Protein AF-A0A3Q0KVG4-F1 (afdb_monomer_lite)

Secondary structure (DSSP, 8-state):
-HHHHHHHHHHHTTHHHHHTT--TTHHHHHHHHHHHHHHHHHHHHHHHH-GGGHHHHHHHHHHHTT-TTTTHHHHHHHHT--HHHHHHHHHHHHHHHHHHHHHHTTS-HHHHHHHHHHHHHHHHHHHHHS-SSHHHHHHHHHHHHHHHHHHHHHHH-HHHHHHHHHHHHHHHHHHHHHHHH--STHHHH--

Radius of gyration: 16.37 Å; chains: 1; bounding box: 37×43×42 Å

pLDDT: mean 85.3, std 10.7, range [46.22, 95.12]

Structure (mmCIF, N/CA/C/O backbone):
data_AF-A0A3Q0KVG4-F1
#
_entry.id   AF-A0A3Q0KVG4-F1
#
loop_
_atom_site.group_PDB
_atom_site.id
_atom_site.type_symbol
_atom_site.label_atom_id
_atom_site.label_alt_id
_atom_site.label_comp_id
_atom_site.label_asym_id
_atom_site.label_entity_id
_atom_site.label_seq_id
_atom_site.pdbx_PDB_ins_code
_atom_site.Cartn_x
_atom_site.Cartn_y
_atom_site.Cartn_z
_atom_site.occupancy
_atom_site.B_iso_or_equiv
_atom_site.auth_seq_id
_atom_site.auth_comp_id
_atom_site.auth_asym_id
_atom_site.auth_atom_id
_atom_site.pdbx_PDB_model_num
ATOM 1 N N . MET A 1 1 ? -16.169 -16.794 2.624 1.00 80.44 1 MET A N 1
ATOM 2 C CA . MET A 1 1 ? -15.468 -17.305 1.421 1.00 80.44 1 MET A CA 1
ATOM 3 C C . MET A 1 1 ? -15.388 -16.293 0.289 1.00 80.44 1 MET A C 1
ATOM 5 O O . MET A 1 1 ? -14.275 -15.928 -0.053 1.00 80.44 1 MET A O 1
ATOM 9 N N . MET A 1 2 ? -16.507 -15.782 -0.248 1.00 83.19 2 MET A N 1
ATOM 10 C CA . MET A 1 2 ? -16.475 -14.808 -1.362 1.00 83.19 2 MET A CA 1
ATOM 11 C C . MET A 1 2 ? -15.580 -13.593 -1.076 1.00 83.19 2 MET A C 1
ATOM 13 O O . MET A 1 2 ? -14.774 -13.214 -1.912 1.00 83.19 2 MET A O 1
ATOM 17 N N . PHE A 1 3 ? -15.658 -13.050 0.142 1.00 81.25 3 PHE A N 1
ATOM 18 C CA . PHE A 1 3 ? -14.785 -11.974 0.619 1.00 81.25 3 PHE A CA 1
ATOM 19 C C . PHE A 1 3 ? -13.281 -12.267 0.428 1.00 81.25 3 PHE A C 1
ATOM 21 O O . PHE A 1 3 ? -12.570 -11.463 -0.167 1.00 81.25 3 PHE A O 1
ATOM 28 N N . TRP A 1 4 ? -12.806 -13.436 0.874 1.00 84.19 4 TRP A N 1
ATOM 29 C CA . TRP A 1 4 ? -11.403 -13.834 0.718 1.00 84.19 4 TRP A CA 1
ATOM 30 C C . TRP A 1 4 ? -11.016 -13.969 -0.762 1.00 84.19 4 TRP A C 1
ATOM 32 O O . TRP A 1 4 ? -9.934 -13.551 -1.158 1.00 84.19 4 TRP A O 1
ATOM 42 N N . LEU A 1 5 ? -11.926 -14.475 -1.600 1.00 86.62 5 LEU A N 1
ATOM 43 C CA . LEU A 1 5 ? -11.693 -14.602 -3.038 1.00 86.62 5 LEU A CA 1
ATOM 44 C C . LEU A 1 5 ? -11.534 -13.229 -3.713 1.00 86.62 5 LEU A C 1
ATOM 46 O O . LEU A 1 5 ? -10.612 -13.052 -4.505 1.00 86.62 5 LEU A O 1
ATOM 50 N N . PHE A 1 6 ? -12.360 -12.234 -3.364 1.00 85.69 6 PHE A N 1
ATOM 51 C CA . PHE A 1 6 ? -12.170 -10.850 -3.829 1.00 85.69 6 PHE A CA 1
ATOM 52 C C . PHE A 1 6 ? -10.820 -10.283 -3.388 1.00 85.69 6 PHE A C 1
ATOM 54 O O . PHE A 1 6 ? -10.126 -9.637 -4.175 1.00 85.69 6 PHE A O 1
ATOM 61 N N . PHE A 1 7 ? -10.438 -10.563 -2.143 1.00 85.06 7 PHE A N 1
ATOM 62 C CA . PHE A 1 7 ? -9.166 -10.137 -1.577 1.00 85.06 7 PHE A CA 1
ATOM 63 C C . PHE A 1 7 ? -7.968 -10.718 -2.337 1.00 85.06 7 PHE A C 1
ATOM 65 O O . PHE A 1 7 ? -6.953 -10.040 -2.526 1.00 85.06 7 PHE A O 1
ATOM 72 N N . GLU A 1 8 ? -8.082 -11.965 -2.791 1.00 88.88 8 GLU A N 1
ATOM 73 C CA . GLU A 1 8 ? -7.024 -12.653 -3.524 1.00 88.88 8 GLU A CA 1
ATOM 74 C C . GLU A 1 8 ? -6.960 -12.243 -4.993 1.00 88.88 8 GLU A C 1
ATOM 76 O O . GLU A 1 8 ? -5.879 -11.924 -5.492 1.00 88.88 8 GLU A O 1
ATOM 81 N N . LEU A 1 9 ? -8.105 -12.139 -5.670 1.00 90.31 9 LEU A N 1
ATOM 82 C CA . LEU A 1 9 ? -8.167 -11.640 -7.046 1.00 90.31 9 LEU A CA 1
ATOM 83 C C . LEU A 1 9 ? -7.634 -10.210 -7.158 1.00 90.31 9 LEU A C 1
ATOM 85 O O . LEU A 1 9 ? -6.907 -9.901 -8.102 1.00 90.31 9 LEU A O 1
ATOM 89 N N . GLY A 1 10 ? -7.940 -9.356 -6.177 1.00 87.94 10 GLY A N 1
ATOM 90 C CA . GLY A 1 10 ? -7.422 -7.993 -6.119 1.00 87.94 10 GLY A CA 1
ATOM 91 C C . GLY A 1 10 ? -5.894 -7.952 -6.111 1.00 87.94 10 GLY A C 1
ATOM 92 O O . GLY A 1 10 ? -5.302 -7.214 -6.894 1.00 87.94 10 GLY A O 1
ATOM 93 N N . SER A 1 11 ? -5.237 -8.795 -5.310 1.00 89.94 11 SER A N 1
ATOM 94 C CA . SER A 1 11 ? -3.773 -8.900 -5.335 1.00 89.94 11 SER A CA 1
ATOM 95 C C . SER A 1 11 ? -3.237 -9.554 -6.609 1.00 89.94 11 SER A C 1
ATOM 97 O O . SER A 1 11 ? -2.328 -9.026 -7.239 1.00 89.94 11 SER A O 1
ATOM 99 N N . LEU A 1 12 ? -3.814 -10.670 -7.054 1.00 91.88 12 LEU A N 1
ATOM 100 C CA . LEU A 1 12 ? -3.319 -11.379 -8.239 1.00 91.88 12 LEU A CA 1
ATOM 101 C C . LEU A 1 12 ? -3.418 -10.525 -9.513 1.00 91.88 12 LEU A C 1
ATOM 103 O O . LEU A 1 12 ? -2.583 -10.662 -10.407 1.00 91.88 12 LEU A O 1
ATOM 107 N N . SER A 1 13 ? -4.372 -9.590 -9.569 1.00 90.69 13 SER A N 1
ATOM 108 C CA . SER A 1 13 ? -4.522 -8.636 -10.674 1.00 90.69 13 SER A CA 1
ATOM 109 C C . SER A 1 13 ? -3.298 -7.741 -10.908 1.00 90.69 13 SER A C 1
ATOM 111 O O . SER A 1 13 ? -3.146 -7.201 -12.003 1.00 90.69 13 SER A O 1
A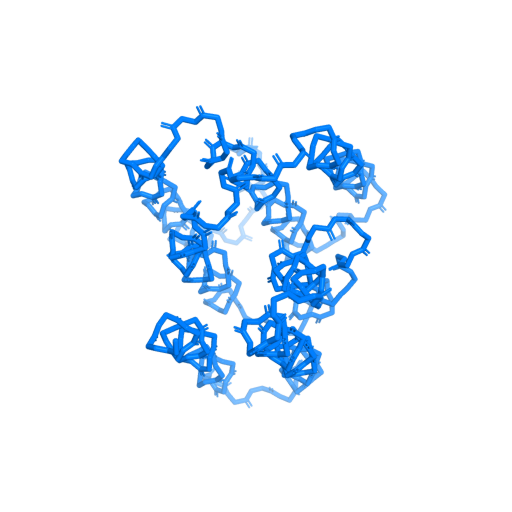TOM 113 N N . LEU A 1 14 ? -2.399 -7.607 -9.925 1.00 90.12 14 LEU A N 1
ATOM 114 C CA . LEU A 1 14 ? -1.189 -6.793 -10.055 1.00 90.12 14 LEU A CA 1
ATOM 115 C C . LEU A 1 14 ? -0.028 -7.533 -10.714 1.00 90.12 14 LEU A C 1
ATOM 117 O O . LEU A 1 14 ? 0.874 -6.880 -11.235 1.00 90.12 14 LEU A O 1
ATOM 121 N N . ILE A 1 15 ? -0.038 -8.868 -10.734 1.00 90.69 15 ILE A N 1
ATOM 122 C CA . ILE A 1 15 ? 1.048 -9.678 -11.311 1.00 90.69 15 ILE A CA 1
ATOM 123 C C . ILE A 1 15 ? 1.308 -9.304 -12.785 1.00 90.69 15 ILE A C 1
ATOM 125 O O . ILE A 1 15 ? 2.466 -9.044 -13.129 1.00 90.69 15 ILE A O 1
ATOM 129 N N . PRO A 1 16 ? 0.288 -9.170 -13.661 1.00 89.19 16 PRO A N 1
ATOM 130 C CA . PRO A 1 16 ? 0.501 -8.717 -15.037 1.00 89.19 16 PRO A CA 1
ATOM 131 C C . PRO A 1 16 ? 1.125 -7.317 -15.141 1.00 89.19 16 PRO A C 1
ATOM 133 O O . PRO A 1 16 ? 1.875 -7.052 -16.080 1.00 89.19 16 PRO A O 1
ATOM 136 N N . CYS A 1 17 ? 0.873 -6.421 -14.176 1.00 87.50 17 CYS A N 1
ATOM 137 C CA . CYS A 1 17 ? 1.442 -5.070 -14.184 1.00 87.50 17 CYS A CA 1
ATOM 138 C C . CYS A 1 17 ? 2.969 -5.081 -14.047 1.00 87.50 17 CYS A C 1
ATOM 140 O O . CYS A 1 17 ? 3.632 -4.217 -14.618 1.00 87.50 17 CYS A O 1
ATOM 142 N N . PHE A 1 18 ? 3.540 -6.056 -13.335 1.00 86.56 18 PHE A N 1
ATOM 143 C CA . PHE A 1 18 ? 4.994 -6.228 -13.269 1.00 86.56 18 PHE A CA 1
ATOM 144 C C . PHE A 1 18 ? 5.564 -6.624 -14.640 1.00 86.56 18 PHE A C 1
ATOM 146 O O . PHE A 1 18 ? 6.571 -6.075 -15.083 1.00 86.56 18 PHE A O 1
ATOM 153 N N . MET A 1 19 ? 4.894 -7.517 -15.368 1.00 84.81 19 MET A N 1
ATOM 154 C CA . MET A 1 19 ? 5.374 -8.001 -16.670 1.00 84.81 19 MET A CA 1
ATOM 155 C C . MET A 1 19 ? 5.309 -6.940 -17.782 1.00 84.81 19 MET A C 1
ATOM 157 O O . MET A 1 19 ? 5.970 -7.077 -18.815 1.00 84.81 19 MET A O 1
ATOM 161 N N . TYR A 1 20 ? 4.566 -5.850 -17.572 1.00 80.56 20 TYR A N 1
ATOM 162 C CA . TYR A 1 20 ? 4.439 -4.763 -18.538 1.00 80.56 20 TYR A CA 1
ATOM 163 C C . TYR A 1 20 ? 5.797 -4.100 -18.839 1.00 80.56 20 TYR A C 1
ATOM 165 O O . TYR A 1 20 ? 6.393 -3.429 -17.995 1.00 80.56 20 TYR A O 1
ATOM 173 N N . GLY A 1 21 ? 6.308 -4.275 -20.063 1.00 68.38 21 GLY A N 1
ATOM 174 C CA . GLY A 1 21 ? 7.549 -3.657 -20.554 1.00 68.38 21 GLY A CA 1
ATOM 175 C C . GLY A 1 21 ? 8.855 -4.411 -20.244 1.00 68.38 21 GLY A C 1
ATOM 176 O O . GLY A 1 21 ? 9.899 -3.770 -20.172 1.00 68.38 21 GLY A O 1
ATOM 177 N N . GLY A 1 22 ? 8.813 -5.722 -19.973 1.00 62.72 22 GLY A N 1
ATOM 178 C CA . GLY A 1 22 ? 9.890 -6.676 -20.314 1.00 62.72 22 GLY A CA 1
ATOM 179 C C . GLY A 1 22 ? 11.307 -6.520 -19.725 1.00 62.72 22 GLY A C 1
ATOM 180 O O . GLY A 1 22 ? 12.255 -6.977 -20.354 1.00 62.72 22 GLY A O 1
ATOM 181 N N . SER A 1 23 ? 11.505 -5.904 -18.556 1.00 66.19 23 SER A N 1
ATOM 182 C CA . SER A 1 23 ? 12.848 -5.716 -17.966 1.00 66.19 23 SER A CA 1
ATOM 183 C C . SER A 1 23 ? 13.204 -6.787 -16.922 1.00 66.19 23 SER A C 1
ATOM 185 O O . SER A 1 23 ? 12.413 -7.042 -16.019 1.00 66.19 23 SER A O 1
ATOM 187 N N . VAL A 1 24 ? 14.420 -7.352 -16.992 1.00 62.06 24 VAL A N 1
ATOM 188 C CA . VAL A 1 24 ? 14.923 -8.432 -16.104 1.00 62.06 24 VAL A CA 1
ATOM 189 C C . VAL A 1 24 ? 14.940 -8.041 -14.619 1.00 62.06 24 VAL A C 1
ATOM 191 O O . VAL A 1 24 ? 14.654 -8.870 -13.763 1.00 62.06 24 VAL A O 1
ATOM 194 N N . SER A 1 25 ? 15.181 -6.767 -14.291 1.00 64.75 25 SER A N 1
ATOM 195 C CA . SER A 1 25 ? 15.196 -6.270 -12.901 1.00 64.75 25 SER A CA 1
ATOM 196 C C . SER A 1 25 ? 13.848 -6.374 -12.172 1.00 64.75 25 SER A C 1
ATOM 198 O O . SER A 1 25 ? 13.763 -6.074 -10.986 1.00 64.75 25 SER A O 1
ATOM 200 N N . VAL A 1 26 ? 12.787 -6.770 -12.878 1.00 74.88 26 VAL A N 1
ATOM 201 C CA . VAL A 1 26 ? 11.439 -6.897 -12.322 1.00 74.88 26 VAL A CA 1
ATOM 202 C C . VAL A 1 26 ? 11.228 -8.238 -11.617 1.00 74.88 26 VAL A C 1
ATOM 204 O O . VAL A 1 26 ? 10.343 -8.340 -10.769 1.00 74.88 26 VAL A O 1
ATOM 207 N N . PHE A 1 27 ? 12.050 -9.253 -11.906 1.00 85.12 27 PHE A N 1
ATOM 208 C CA . PHE A 1 27 ? 11.870 -10.591 -11.337 1.00 85.12 27 PHE A CA 1
ATOM 209 C C . PHE A 1 27 ? 12.029 -10.624 -9.813 1.00 85.12 27 PHE A C 1
ATOM 211 O O . PHE A 1 27 ? 11.192 -11.229 -9.151 1.00 85.12 27 PHE A O 1
ATOM 218 N N . ASP A 1 28 ? 13.015 -9.926 -9.242 1.00 87.69 28 ASP A N 1
ATOM 219 C CA . ASP A 1 28 ? 13.225 -9.910 -7.784 1.00 87.69 28 ASP A CA 1
ATOM 220 C C . ASP A 1 28 ? 12.053 -9.241 -7.044 1.00 87.69 28 ASP A C 1
ATOM 222 O O . ASP A 1 28 ? 11.552 -9.739 -6.027 1.00 87.69 28 ASP A O 1
ATOM 226 N N . GLY A 1 29 ? 11.560 -8.125 -7.592 1.00 90.31 29 GLY A N 1
ATOM 227 C CA . GLY A 1 29 ? 10.393 -7.421 -7.063 1.00 90.31 29 GLY A CA 1
ATOM 228 C C . GLY A 1 29 ? 9.121 -8.267 -7.165 1.00 90.31 29 GLY A C 1
ATOM 229 O O . GLY A 1 29 ? 8.386 -8.396 -6.190 1.00 90.31 29 GLY A O 1
ATOM 230 N N . LEU A 1 30 ? 8.898 -8.910 -8.314 1.00 91.88 30 LEU A N 1
ATOM 231 C CA . LEU A 1 30 ? 7.778 -9.827 -8.542 1.00 91.88 30 LEU A CA 1
ATOM 232 C C . LEU A 1 30 ? 7.824 -11.035 -7.595 1.00 91.88 30 LEU A C 1
ATOM 234 O O . LEU A 1 30 ? 6.802 -11.428 -7.040 1.00 91.88 30 LEU A O 1
ATOM 238 N N . LEU A 1 31 ? 8.996 -11.633 -7.399 1.00 93.00 31 LEU A N 1
ATOM 239 C CA . LEU A 1 31 ? 9.164 -12.815 -6.560 1.00 93.00 31 LEU A CA 1
ATOM 240 C C . LEU A 1 31 ? 8.897 -12.487 -5.087 1.00 93.00 31 LEU A C 1
ATOM 242 O O . LEU A 1 31 ? 8.150 -13.210 -4.427 1.00 93.00 31 LEU A O 1
ATOM 246 N N . SER A 1 32 ? 9.414 -11.358 -4.588 1.00 93.06 32 SER A N 1
ATOM 247 C CA . SER A 1 32 ? 9.090 -10.899 -3.230 1.00 93.06 32 SER A CA 1
ATOM 248 C C . SER A 1 32 ? 7.603 -10.571 -3.049 1.00 93.06 32 SER A C 1
ATOM 250 O O . SER A 1 32 ? 7.022 -10.924 -2.021 1.00 93.06 32 SER A O 1
ATOM 252 N N . TYR A 1 33 ? 6.960 -9.999 -4.071 1.00 93.94 33 TYR A N 1
ATOM 253 C CA . TYR A 1 33 ? 5.517 -9.762 -4.103 1.00 93.94 33 TYR A CA 1
ATOM 254 C C . TYR A 1 33 ? 4.699 -11.063 -4.020 1.00 93.94 33 TYR A C 1
ATOM 256 O O . TYR A 1 33 ? 3.816 -11.194 -3.169 1.00 93.94 33 TYR A O 1
ATOM 264 N N . ILE A 1 34 ? 5.017 -12.055 -4.860 1.00 94.50 34 ILE A N 1
ATOM 265 C CA . ILE A 1 34 ? 4.327 -13.356 -4.897 1.00 94.50 34 ILE A CA 1
ATOM 266 C C . ILE A 1 34 ? 4.472 -14.091 -3.559 1.00 94.50 34 ILE A C 1
ATOM 268 O O . ILE A 1 34 ? 3.492 -14.641 -3.050 1.00 94.50 34 ILE A O 1
ATOM 272 N N . TYR A 1 35 ? 5.660 -14.079 -2.951 1.00 95.12 35 TYR A N 1
ATOM 273 C CA . TYR A 1 35 ? 5.872 -14.698 -1.639 1.00 95.12 35 TYR A CA 1
ATOM 274 C C . TYR A 1 35 ? 5.072 -14.017 -0.530 1.00 95.12 35 TYR A C 1
ATOM 276 O O . TYR A 1 35 ? 4.427 -14.700 0.262 1.00 95.12 35 TYR A O 1
ATOM 284 N N . ALA A 1 36 ? 5.039 -12.685 -0.485 1.00 95.12 36 ALA A N 1
ATOM 285 C CA . ALA A 1 36 ? 4.254 -11.978 0.523 1.00 95.12 36 ALA A CA 1
ATOM 286 C C . ALA A 1 36 ? 2.744 -12.238 0.377 1.00 95.12 36 ALA A C 1
ATOM 288 O O . ALA A 1 36 ? 2.036 -12.425 1.373 1.00 95.12 36 ALA A O 1
ATOM 289 N N . ILE A 1 37 ? 2.235 -12.297 -0.856 1.00 93.88 37 ILE A N 1
ATOM 290 C CA . ILE A 1 37 ? 0.810 -12.551 -1.099 1.00 93.88 37 ILE A CA 1
ATOM 291 C C . ILE A 1 37 ? 0.424 -13.983 -0.804 1.00 93.88 37 ILE A C 1
ATOM 293 O O . ILE A 1 37 ? -0.553 -14.181 -0.098 1.00 93.88 37 ILE A O 1
ATOM 297 N N . SER A 1 38 ? 1.195 -14.966 -1.260 1.00 94.69 38 SER A N 1
ATOM 298 C CA . SER A 1 38 ? 0.919 -16.377 -0.957 1.00 94.69 38 SER A CA 1
ATOM 299 C C . SER A 1 38 ? 0.958 -16.671 0.549 1.00 94.69 38 SER A C 1
ATOM 301 O O . SER A 1 38 ? 0.101 -17.387 1.077 1.00 94.69 38 SER A O 1
ATOM 303 N N . MET A 1 39 ? 1.902 -16.068 1.277 1.00 95.12 39 MET A N 1
ATOM 304 C CA . MET A 1 39 ? 1.967 -16.185 2.736 1.00 95.12 39 MET A CA 1
ATOM 305 C C . MET A 1 39 ? 0.781 -15.494 3.410 1.00 95.12 39 MET A C 1
ATOM 307 O O . MET A 1 39 ? 0.129 -16.083 4.266 1.00 95.12 39 MET A O 1
ATOM 311 N N . SER A 1 40 ? 0.444 -14.263 3.020 1.00 94.81 40 SER A N 1
ATOM 312 C CA . SER A 1 40 ? -0.716 -13.586 3.612 1.00 94.81 40 SER A CA 1
ATOM 313 C C . SER A 1 40 ? -2.033 -14.295 3.289 1.00 94.81 40 SER A C 1
ATOM 315 O O . SER A 1 40 ? -2.858 -14.464 4.187 1.00 94.81 40 SER A O 1
ATOM 317 N N . SER A 1 41 ? -2.234 -14.746 2.048 1.00 93.31 41 SER A N 1
ATOM 318 C CA . SER A 1 41 ? -3.468 -15.385 1.575 1.00 93.31 41 SER A CA 1
ATOM 319 C C . SER A 1 41 ? -3.762 -16.697 2.281 1.00 93.31 41 SER A C 1
ATOM 321 O O . SER A 1 41 ? -4.896 -16.893 2.728 1.00 93.31 41 SER A O 1
ATOM 323 N N . SER A 1 42 ? -2.745 -17.538 2.467 1.00 94.62 42 SER A N 1
ATOM 324 C CA . SER A 1 42 ? -2.851 -18.777 3.242 1.00 94.62 42 SER A CA 1
ATOM 325 C C . SER A 1 42 ? -3.183 -18.513 4.714 1.00 94.62 42 SER A C 1
ATOM 327 O O . SER A 1 42 ? -4.111 -19.126 5.243 1.00 94.62 42 SER A O 1
ATOM 329 N N . LEU A 1 43 ? -2.517 -17.549 5.359 1.00 93.88 43 LEU A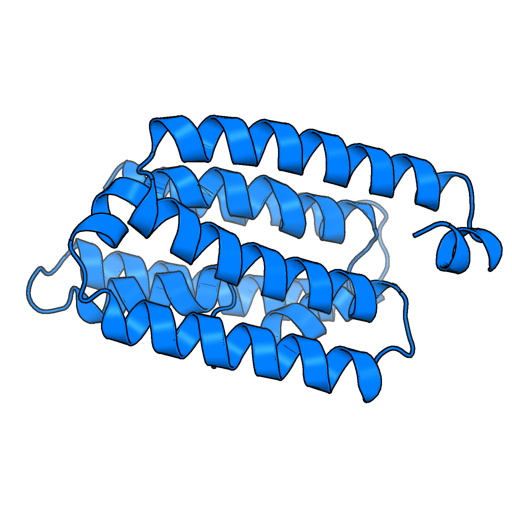 N 1
ATOM 330 C CA . LEU A 1 43 ? -2.802 -17.168 6.749 1.00 93.88 43 LEU A CA 1
ATOM 331 C C . LEU A 1 43 ? -4.233 -16.645 6.932 1.00 93.88 43 LEU A C 1
ATOM 333 O O . LEU A 1 43 ? -4.935 -17.049 7.862 1.00 93.88 43 LEU A O 1
ATOM 337 N N . MET A 1 44 ? -4.702 -15.793 6.018 1.00 91.50 44 MET A N 1
ATOM 338 C CA . MET A 1 44 ? -6.083 -15.307 6.050 1.00 91.50 44 MET A CA 1
ATOM 339 C C . MET A 1 44 ? -7.098 -16.413 5.796 1.00 91.50 44 MET A C 1
ATOM 341 O O . MET A 1 44 ? -8.138 -16.424 6.448 1.00 91.50 44 MET A O 1
ATOM 345 N N . LEU A 1 45 ? -6.818 -17.340 4.875 1.00 92.31 45 LEU A N 1
ATOM 346 C CA . LEU A 1 45 ? -7.709 -18.465 4.597 1.00 92.31 45 LEU A CA 1
ATOM 347 C C . LEU A 1 45 ? -7.902 -19.316 5.859 1.00 92.31 45 LEU A C 1
ATOM 349 O O . LEU A 1 45 ? -9.038 -19.605 6.230 1.00 92.31 45 LEU A O 1
ATOM 353 N N . VAL A 1 46 ? -6.808 -19.669 6.542 1.00 93.50 46 VAL A N 1
ATOM 354 C CA . VAL A 1 46 ? -6.848 -20.454 7.787 1.00 93.50 46 VAL A CA 1
ATOM 355 C C . VAL A 1 46 ? -7.655 -19.726 8.861 1.00 93.50 46 VAL A C 1
ATOM 357 O O . VAL A 1 46 ? -8.540 -20.331 9.464 1.00 93.50 46 VAL A O 1
ATOM 360 N N . GLY A 1 47 ? -7.416 -18.427 9.057 1.00 90.94 47 GLY A N 1
ATOM 361 C CA . GLY A 1 47 ? -8.134 -17.650 10.070 1.00 90.94 47 GLY A CA 1
ATOM 362 C C . GLY A 1 47 ? -9.615 -17.399 9.760 1.00 90.94 47 GLY A C 1
ATOM 363 O O . GLY A 1 47 ? -10.380 -17.120 10.677 1.00 90.94 47 GLY A O 1
ATOM 364 N N . VAL A 1 48 ? -10.039 -17.512 8.496 1.00 87.94 48 VAL A N 1
ATOM 365 C CA . VAL A 1 48 ? -11.459 -17.435 8.099 1.00 87.94 48 VAL A CA 1
ATOM 366 C C . VAL A 1 48 ? -12.149 -18.800 8.181 1.00 87.94 48 VAL A C 1
ATOM 368 O O . VAL A 1 48 ? -13.342 -18.857 8.471 1.00 87.94 48 VAL A O 1
ATOM 371 N N . LEU A 1 49 ? -11.433 -19.895 7.906 1.00 90.81 49 LEU A N 1
ATOM 372 C CA . LEU A 1 49 ? -11.979 -21.257 7.959 1.00 90.81 49 LEU A CA 1
ATOM 373 C C . LEU A 1 49 ? -12.218 -21.743 9.390 1.00 90.81 49 LEU A C 1
ATOM 375 O O . LEU A 1 49 ? -13.189 -22.456 9.632 1.00 90.81 49 LEU A O 1
ATOM 379 N N . TYR A 1 50 ? -11.348 -21.360 10.322 1.00 91.06 50 TYR A N 1
ATOM 380 C CA . TYR A 1 50 ? -11.387 -21.829 11.701 1.00 91.06 50 TYR A CA 1
ATOM 381 C C . TYR A 1 50 ? -11.463 -20.642 12.666 1.00 91.06 50 TYR A C 1
ATOM 383 O O . TYR A 1 50 ? -10.504 -19.881 12.799 1.00 91.06 50 TYR A O 1
ATOM 391 N N . SER A 1 51 ? -12.591 -20.498 13.368 1.00 83.88 51 SER A N 1
ATOM 392 C CA . SER A 1 51 ? -12.849 -19.380 14.293 1.00 83.88 51 SER A CA 1
ATOM 393 C C . SER A 1 51 ? -11.804 -19.255 15.400 1.00 83.88 51 SER A C 1
ATOM 395 O O . SER A 1 51 ? -11.400 -18.146 15.743 1.00 83.88 51 SER A O 1
ATOM 397 N N . ASP A 1 52 ? -11.311 -20.385 15.909 1.00 89.44 52 ASP A N 1
ATOM 398 C CA . ASP A 1 52 ? -10.306 -20.428 16.981 1.00 89.44 52 ASP A CA 1
ATOM 399 C C . ASP A 1 52 ? -8.945 -19.874 16.527 1.00 89.44 52 ASP A C 1
ATOM 401 O O . ASP A 1 52 ? -8.104 -19.479 17.333 1.00 89.44 52 ASP A O 1
ATOM 405 N N . PHE A 1 53 ? -8.741 -19.795 15.211 1.00 89.50 53 PHE A N 1
ATOM 406 C CA . PHE A 1 53 ? -7.513 -19.372 14.554 1.00 89.50 53 PHE A CA 1
ATOM 407 C C . PHE A 1 53 ? -7.637 -17.989 13.903 1.00 89.50 53 PHE A C 1
ATOM 409 O O . PHE A 1 53 ? -6.796 -17.611 13.085 1.00 89.50 53 PHE A O 1
ATOM 416 N N . PHE A 1 54 ? -8.623 -17.182 14.307 1.00 87.19 54 PHE A N 1
ATOM 417 C CA . PHE A 1 54 ? -8.833 -15.826 13.787 1.00 87.19 54 PHE A CA 1
ATOM 418 C C . PHE A 1 54 ? -7.609 -14.904 13.946 1.00 87.19 54 PHE A C 1
ATOM 420 O O . PHE A 1 54 ? -7.410 -13.978 13.163 1.00 87.19 54 PHE A O 1
ATOM 427 N N . PHE A 1 55 ? -6.711 -15.193 14.893 1.00 88.50 55 PHE A N 1
ATOM 428 C CA . PHE A 1 55 ? -5.418 -14.509 14.992 1.00 88.50 55 PHE A CA 1
ATOM 429 C C . PHE A 1 55 ? -4.581 -14.613 13.703 1.00 88.50 55 PHE A C 1
ATOM 431 O O . PHE A 1 55 ? -3.954 -13.638 13.295 1.00 88.50 55 PHE A O 1
ATOM 438 N N . PHE A 1 56 ? -4.604 -15.749 13.000 1.00 92.38 56 PHE A N 1
ATOM 439 C CA . PHE A 1 56 ? -3.888 -15.889 11.728 1.00 92.38 56 PHE A CA 1
ATOM 440 C C . PHE A 1 56 ? -4.462 -14.992 10.632 1.00 92.38 56 PHE A C 1
ATOM 442 O O . PHE A 1 56 ? -3.706 -14.504 9.791 1.00 92.38 56 PHE A O 1
ATOM 449 N N . PHE A 1 57 ? -5.764 -14.691 10.683 1.00 89.69 57 PHE A N 1
ATOM 450 C CA . PHE A 1 57 ? -6.359 -13.708 9.785 1.00 89.69 57 PHE A CA 1
ATOM 451 C C . PHE A 1 57 ? -5.733 -12.327 9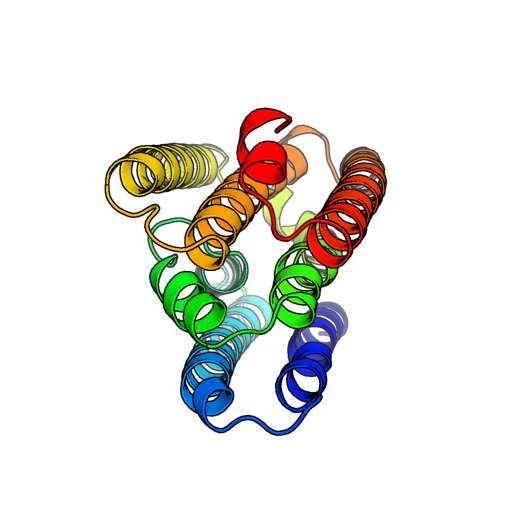.985 1.00 89.69 57 PHE A C 1
ATOM 453 O O . PHE A 1 57 ? -5.323 -11.703 9.007 1.00 89.69 57 PHE A O 1
ATOM 460 N N . LEU A 1 58 ? -5.555 -11.888 11.235 1.00 86.62 58 LEU A N 1
ATOM 461 C CA . LEU A 1 58 ? -4.860 -10.632 11.532 1.00 86.62 58 LEU A CA 1
ATOM 462 C C . LEU A 1 58 ? -3.425 -10.614 11.032 1.00 86.62 58 LEU A C 1
ATOM 464 O O . LEU A 1 58 ? -2.999 -9.620 10.450 1.00 86.62 58 LEU A O 1
ATOM 468 N N . VAL A 1 59 ? -2.672 -11.688 11.272 1.00 91.44 59 VAL A N 1
ATOM 469 C CA . VAL A 1 59 ? -1.281 -11.768 10.815 1.00 91.44 59 VAL A CA 1
ATOM 470 C C . VAL A 1 59 ? -1.235 -11.685 9.290 1.00 91.44 59 VAL A C 1
ATOM 472 O O . VAL A 1 59 ? -0.437 -10.927 8.746 1.00 91.44 59 VAL A O 1
ATOM 475 N N . GLY A 1 60 ? -2.135 -12.381 8.593 1.00 92.75 60 GLY A N 1
ATOM 476 C CA . GLY A 1 60 ? -2.248 -12.308 7.139 1.00 92.75 60 GLY A CA 1
ATOM 477 C C . GLY A 1 60 ? -2.591 -10.903 6.631 1.00 92.75 60 GLY A C 1
ATOM 478 O O . GLY A 1 60 ? -1.929 -10.408 5.718 1.00 92.75 60 GLY A O 1
ATOM 479 N N . VAL A 1 61 ? -3.548 -10.214 7.262 1.00 90.00 61 VAL A N 1
ATOM 480 C CA . VAL A 1 61 ? -3.871 -8.800 6.979 1.00 90.00 61 VAL A CA 1
ATOM 481 C C . VAL A 1 61 ? -2.654 -7.904 7.234 1.00 90.00 61 VAL A C 1
ATOM 483 O O . VAL A 1 61 ? -2.322 -7.065 6.397 1.00 90.00 61 VAL A O 1
ATOM 486 N N . GLY A 1 62 ? -1.942 -8.112 8.342 1.00 91.19 62 GLY A N 1
ATOM 487 C CA . GLY A 1 62 ? -0.738 -7.365 8.702 1.00 91.19 62 GLY A CA 1
ATOM 488 C C . GLY A 1 62 ? 0.391 -7.531 7.686 1.00 91.19 62 GLY A C 1
ATOM 489 O O . GLY A 1 62 ? 1.003 -6.539 7.295 1.00 91.19 62 GLY A O 1
ATOM 490 N N . VAL A 1 63 ? 0.624 -8.752 7.196 1.00 93.31 63 VAL A N 1
ATOM 491 C CA . VAL A 1 63 ? 1.579 -9.022 6.109 1.00 93.31 63 VAL A CA 1
ATOM 492 C C . VAL A 1 63 ? 1.133 -8.331 4.821 1.00 93.31 63 VAL A C 1
ATOM 494 O O . VAL A 1 63 ? 1.927 -7.608 4.224 1.00 93.31 63 VAL A O 1
ATOM 497 N N . LYS A 1 64 ? -0.134 -8.485 4.410 1.00 92.12 64 LYS A N 1
ATOM 498 C CA . LYS A 1 64 ? -0.650 -7.956 3.132 1.00 92.12 64 LYS A CA 1
ATOM 499 C C . LYS A 1 64 ? -0.660 -6.423 3.074 1.00 92.12 64 LYS A C 1
ATOM 501 O O . LYS A 1 64 ? -0.362 -5.858 2.026 1.00 92.12 64 LYS A O 1
ATOM 506 N N . PHE A 1 65 ? -0.972 -5.748 4.182 1.00 90.31 65 PHE A N 1
ATOM 507 C CA . PHE A 1 65 ? -0.988 -4.278 4.280 1.00 90.31 65 PHE A CA 1
ATOM 508 C C . PHE A 1 65 ? 0.268 -3.671 4.893 1.00 90.31 65 PHE A C 1
ATOM 510 O O . PHE A 1 65 ? 0.316 -2.461 5.114 1.00 90.31 65 PHE A O 1
ATOM 517 N N . CYS A 1 66 ? 1.307 -4.483 5.094 1.00 92.00 66 CYS A N 1
ATOM 518 C CA . CYS A 1 66 ? 2.641 -4.010 5.460 1.00 92.00 66 CYS A CA 1
ATOM 519 C C . CYS A 1 66 ? 2.651 -3.294 6.812 1.00 92.00 66 CYS A C 1
ATOM 521 O O . CYS A 1 66 ? 3.333 -2.286 6.998 1.00 92.00 66 CYS A O 1
ATOM 523 N N . MET A 1 67 ? 1.863 -3.804 7.756 1.00 89.44 67 MET A N 1
ATOM 524 C CA . MET A 1 67 ? 1.898 -3.327 9.129 1.00 89.44 67 MET A CA 1
ATOM 525 C C . MET A 1 67 ? 3.167 -3.823 9.810 1.00 89.44 67 MET A C 1
ATOM 527 O O . MET A 1 67 ? 3.650 -4.919 9.526 1.00 89.44 67 MET A O 1
ATOM 531 N N . PHE A 1 68 ? 3.698 -3.029 10.739 1.00 89.44 68 PHE A N 1
ATOM 532 C CA . PHE A 1 68 ? 4.839 -3.452 11.543 1.00 89.44 68 PHE A CA 1
ATOM 533 C C . PHE A 1 68 ? 4.525 -4.783 12.255 1.00 89.44 68 PHE A C 1
ATOM 535 O O . PHE A 1 68 ? 3.465 -4.881 12.881 1.00 89.44 68 PHE A O 1
ATOM 542 N N . PRO A 1 69 ? 5.407 -5.803 12.183 1.00 89.75 69 PRO A N 1
ATOM 543 C CA . PRO A 1 69 ? 6.793 -5.784 11.679 1.00 89.75 69 PRO A CA 1
ATOM 544 C C . PRO A 1 69 ? 6.982 -6.192 10.197 1.00 89.75 69 PRO A C 1
ATOM 546 O O . PRO A 1 69 ? 8.109 -6.224 9.703 1.00 89.75 69 PRO A O 1
ATOM 549 N N . PHE A 1 70 ? 5.917 -6.499 9.458 1.00 91.88 70 PHE A N 1
ATOM 550 C CA . PHE A 1 70 ? 5.949 -7.105 8.118 1.00 91.88 70 PHE A CA 1
ATOM 551 C C . PHE A 1 70 ? 6.127 -6.098 6.970 1.00 91.88 70 PHE A C 1
ATOM 553 O O . PHE A 1 70 ? 5.412 -6.138 5.971 1.00 91.88 70 PHE A O 1
ATOM 560 N N . ILE A 1 71 ? 7.091 -5.187 7.092 1.00 92.06 71 ILE A N 1
ATOM 561 C CA . ILE A 1 71 ? 7.289 -4.088 6.129 1.00 92.06 71 ILE A CA 1
ATOM 562 C C . ILE A 1 71 ? 8.335 -4.450 5.056 1.00 92.06 71 ILE A C 1
ATOM 564 O O . ILE A 1 71 ? 8.272 -3.972 3.925 1.00 92.06 71 ILE A O 1
ATOM 568 N N . GLY A 1 72 ? 9.299 -5.317 5.387 1.00 91.31 72 GLY A N 1
ATOM 569 C CA . GLY A 1 72 ? 10.497 -5.561 4.569 1.00 91.31 72 GLY A CA 1
ATOM 570 C C . GLY A 1 72 ? 10.227 -5.966 3.114 1.00 91.31 72 GLY A C 1
ATOM 571 O O . GLY A 1 72 ? 10.921 -5.502 2.212 1.00 91.31 72 GLY A O 1
ATOM 572 N N . TRP A 1 73 ? 9.184 -6.765 2.873 1.00 93.62 73 TRP A N 1
ATOM 573 C CA . TRP A 1 73 ? 8.843 -7.250 1.531 1.00 93.62 73 TRP A CA 1
ATOM 574 C C . TRP A 1 73 ? 8.364 -6.136 0.584 1.00 93.62 73 TRP A C 1
ATOM 576 O O . TRP A 1 73 ? 8.547 -6.230 -0.631 1.00 93.62 73 TRP A O 1
ATOM 586 N N . MET A 1 74 ? 7.792 -5.047 1.110 1.00 92.81 74 MET A N 1
ATOM 587 C CA . MET A 1 74 ? 7.424 -3.903 0.272 1.00 92.81 74 MET A CA 1
ATOM 588 C C . MET A 1 74 ? 8.644 -3.198 -0.284 1.00 92.81 74 MET A C 1
ATOM 590 O O . MET A 1 74 ? 8.640 -2.821 -1.451 1.00 92.81 74 MET A O 1
ATOM 594 N N . TYR A 1 75 ? 9.707 -3.059 0.508 1.00 92.25 75 TYR A N 1
ATOM 595 C CA . TYR A 1 75 ? 10.926 -2.414 0.029 1.00 92.25 75 TYR A CA 1
ATOM 596 C C . TYR A 1 75 ? 11.578 -3.218 -1.090 1.00 92.25 75 TYR A C 1
ATOM 598 O O . TYR A 1 75 ? 11.952 -2.637 -2.108 1.00 92.25 75 TYR A O 1
ATOM 606 N N . SER A 1 76 ? 11.666 -4.544 -0.950 1.00 91.25 76 SER A N 1
ATOM 607 C CA . SER A 1 76 ? 12.176 -5.404 -2.026 1.00 91.25 76 SER A CA 1
ATOM 608 C C . SER A 1 76 ? 11.295 -5.327 -3.275 1.00 91.25 76 SER A C 1
ATOM 610 O O . SER A 1 76 ? 11.813 -5.239 -4.387 1.00 91.25 76 SER A O 1
ATOM 612 N N . THR A 1 77 ? 9.971 -5.263 -3.093 1.00 91.94 77 THR A N 1
ATOM 613 C CA . THR A 1 77 ? 9.016 -5.134 -4.200 1.00 91.94 77 THR A CA 1
ATOM 614 C C . THR A 1 77 ? 9.201 -3.804 -4.930 1.00 91.94 77 THR A C 1
ATOM 616 O O . THR A 1 77 ? 9.309 -3.785 -6.153 1.00 91.94 77 THR A O 1
ATOM 619 N N . PHE A 1 78 ? 9.292 -2.690 -4.198 1.00 90.50 78 PHE A N 1
ATOM 620 C CA . PHE A 1 78 ? 9.414 -1.344 -4.765 1.00 90.50 78 PHE A CA 1
ATOM 621 C C . PHE A 1 78 ? 10.764 -1.108 -5.446 1.00 90.50 78 PHE A C 1
ATOM 623 O O . PHE A 1 78 ? 10.816 -0.409 -6.454 1.00 90.50 78 PHE A O 1
ATOM 630 N N . LEU A 1 79 ? 11.848 -1.706 -4.945 1.00 88.69 79 LEU A N 1
ATOM 631 C CA . LEU A 1 79 ? 13.171 -1.600 -5.568 1.00 88.69 79 LEU A CA 1
ATOM 632 C C . LEU A 1 79 ? 13.239 -2.262 -6.954 1.00 88.69 79 LEU A C 1
ATOM 634 O O . LEU A 1 79 ? 13.990 -1.782 -7.803 1.00 88.69 79 LEU A O 1
ATOM 638 N N . GLY A 1 80 ? 12.465 -3.329 -7.181 1.00 86.00 80 GLY A N 1
ATOM 639 C CA . GLY A 1 80 ? 12.336 -3.999 -8.483 1.00 86.00 80 GLY A CA 1
ATOM 640 C C . GLY A 1 80 ? 11.145 -3.524 -9.327 1.00 86.00 80 GLY A C 1
ATOM 641 O O . GLY A 1 80 ? 10.959 -3.991 -10.451 1.00 86.00 80 GLY A O 1
ATOM 642 N N . ALA A 1 81 ? 10.311 -2.622 -8.806 1.00 86.88 81 ALA A N 1
ATOM 643 C CA . ALA A 1 81 ? 9.073 -2.200 -9.449 1.00 86.88 81 ALA A CA 1
ATOM 644 C C . ALA A 1 81 ? 9.260 -1.013 -10.405 1.00 86.88 81 ALA A C 1
ATOM 646 O O . ALA A 1 81 ? 10.177 -0.201 -10.300 1.00 86.88 81 ALA A O 1
ATOM 647 N N . LYS A 1 82 ? 8.311 -0.889 -11.335 1.00 84.19 82 LYS A N 1
ATOM 648 C CA . LYS A 1 82 ? 8.117 0.303 -12.171 1.00 84.19 82 LYS A CA 1
ATOM 649 C C . LYS A 1 82 ? 7.149 1.271 -11.490 1.00 84.19 82 LYS A C 1
ATOM 651 O O . LYS A 1 82 ? 6.354 0.863 -10.647 1.00 84.19 82 LYS A O 1
ATOM 656 N N . SER A 1 83 ? 7.135 2.533 -11.921 1.00 83.06 83 SER A N 1
ATOM 657 C CA . SER A 1 83 ? 6.231 3.561 -11.377 1.00 83.06 83 SER A CA 1
ATOM 658 C C . SER A 1 83 ? 4.753 3.146 -11.407 1.00 83.06 83 SER A C 1
ATOM 660 O O . SER A 1 83 ? 4.051 3.325 -10.415 1.00 83.06 83 SER A O 1
ATOM 662 N N . MET A 1 84 ? 4.296 2.518 -12.499 1.00 84.88 84 MET A N 1
ATOM 663 C CA . MET A 1 84 ? 2.922 2.006 -12.614 1.00 84.88 84 MET A CA 1
ATOM 664 C C . MET A 1 84 ? 2.609 0.937 -11.560 1.00 84.88 84 MET A C 1
ATOM 666 O O . MET A 1 84 ? 1.536 0.939 -10.969 1.00 84.88 84 MET A O 1
ATOM 670 N N . VAL A 1 85 ? 3.561 0.043 -11.288 1.00 88.06 85 VAL A N 1
ATOM 671 C CA . VAL A 1 85 ? 3.405 -1.008 -10.278 1.00 88.06 85 VAL A CA 1
ATOM 672 C C . VAL A 1 85 ? 3.347 -0.401 -8.881 1.00 88.06 85 VAL A C 1
ATOM 674 O O . VAL A 1 85 ? 2.471 -0.766 -8.105 1.00 88.06 85 VAL A O 1
ATOM 677 N N . CYS A 1 86 ? 4.220 0.560 -8.569 1.00 88.62 86 CYS A N 1
ATOM 678 C CA . CYS A 1 86 ? 4.179 1.279 -7.295 1.00 88.62 86 CYS A CA 1
ATOM 679 C C . CYS A 1 86 ? 2.829 1.972 -7.079 1.00 88.62 86 CYS A C 1
ATOM 681 O O . CYS A 1 86 ? 2.271 1.904 -5.983 1.00 88.62 86 CYS A O 1
ATOM 683 N N . TRP A 1 87 ? 2.258 2.565 -8.130 1.00 89.56 87 TRP A N 1
ATOM 684 C CA . TRP A 1 87 ? 0.917 3.135 -8.059 1.00 89.56 87 TRP A CA 1
ATOM 685 C C . TRP A 1 87 ? -0.154 2.082 -7.819 1.00 89.56 87 TRP A C 1
ATOM 687 O O . TRP A 1 87 ? -0.920 2.212 -6.864 1.00 89.56 87 TRP A O 1
ATOM 697 N N . CYS A 1 88 ? -0.175 1.020 -8.624 1.00 89.69 88 CYS A N 1
ATOM 698 C CA . CYS A 1 88 ? -1.109 -0.085 -8.455 1.00 89.69 88 CYS A CA 1
ATOM 699 C C . CYS A 1 88 ? -1.042 -0.658 -7.031 1.00 89.69 88 CYS A C 1
ATOM 701 O O . CYS A 1 88 ? -2.070 -0.821 -6.382 1.00 89.69 88 CYS A O 1
ATOM 703 N N . MET A 1 89 ? 0.161 -0.872 -6.500 1.00 90.81 89 MET A N 1
ATOM 704 C CA . MET A 1 89 ? 0.380 -1.304 -5.119 1.00 90.81 89 MET A CA 1
ATOM 705 C C . MET A 1 89 ? -0.147 -0.291 -4.105 1.00 90.81 89 MET A C 1
ATOM 707 O O . MET A 1 89 ? -0.782 -0.666 -3.123 1.00 90.81 89 MET A O 1
ATOM 711 N N . SER A 1 90 ? 0.086 1.001 -4.330 1.00 91.19 90 SER A N 1
ATOM 712 C CA . SER A 1 90 ? -0.369 2.046 -3.417 1.00 91.19 90 SER A CA 1
ATOM 713 C C . SER A 1 90 ? -1.886 2.224 -3.403 1.00 91.19 90 SER A C 1
ATOM 715 O O . SER A 1 90 ? -2.409 2.529 -2.337 1.00 91.19 90 SER A O 1
ATOM 717 N N . VAL A 1 91 ? -2.586 2.026 -4.526 1.00 90.38 91 VAL A N 1
ATOM 718 C CA . VAL A 1 91 ? -4.029 2.291 -4.661 1.00 90.38 91 VAL A CA 1
ATOM 719 C C . VAL A 1 91 ? -4.853 1.006 -4.648 1.00 90.38 91 VAL A C 1
ATOM 721 O O . VAL A 1 91 ? -5.710 0.847 -3.782 1.00 90.38 91 VAL A O 1
ATOM 724 N N . LEU A 1 92 ? -4.602 0.071 -5.569 1.00 88.50 92 LEU A N 1
ATOM 725 C CA . LEU A 1 92 ? -5.449 -1.115 -5.757 1.00 88.50 92 LEU A CA 1
ATOM 726 C C . LEU A 1 92 ? -5.419 -2.037 -4.538 1.00 88.50 92 LEU A C 1
ATOM 728 O O . LEU A 1 92 ? -6.472 -2.513 -4.117 1.00 88.50 92 LEU A O 1
ATOM 732 N N . MET A 1 93 ? -4.257 -2.212 -3.899 1.00 86.06 93 MET A N 1
ATOM 733 C CA . MET A 1 93 ? -4.198 -2.980 -2.649 1.00 86.06 93 MET A CA 1
ATOM 734 C C . MET A 1 93 ? -5.059 -2.332 -1.560 1.00 86.06 93 MET A C 1
ATOM 736 O O . MET A 1 93 ? -5.715 -3.039 -0.809 1.00 86.06 93 MET A O 1
ATOM 740 N N . LYS A 1 94 ? -5.145 -0.999 -1.4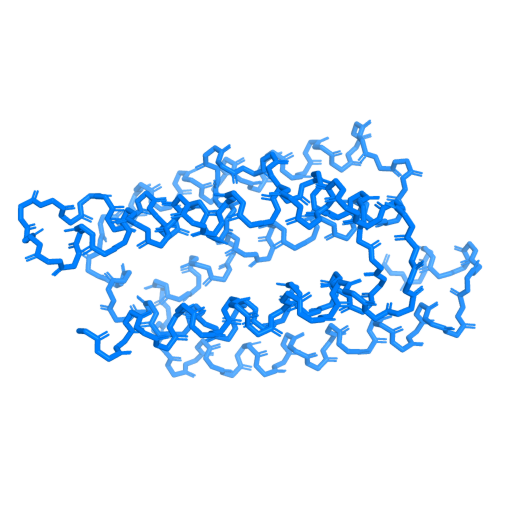94 1.00 88.69 94 LYS A N 1
ATOM 741 C CA . LYS A 1 94 ? -5.966 -0.306 -0.489 1.00 88.69 94 LYS A CA 1
ATOM 742 C C . LYS A 1 94 ? -7.465 -0.376 -0.769 1.00 88.69 94 LYS A C 1
ATOM 744 O O . LYS A 1 94 ? -8.241 -0.380 0.177 1.00 88.69 94 LYS A O 1
ATOM 749 N N . VAL A 1 95 ? -7.890 -0.496 -2.027 1.00 85.81 95 VAL A N 1
ATOM 750 C CA . VAL A 1 95 ? -9.304 -0.784 -2.350 1.00 85.81 95 VAL A CA 1
ATOM 751 C C . VAL A 1 95 ? -9.724 -2.109 -1.716 1.00 85.81 95 VAL A C 1
ATOM 753 O O . VAL A 1 95 ? -10.799 -2.230 -1.135 1.00 85.81 95 VAL A O 1
ATOM 756 N N . VAL A 1 96 ? -8.821 -3.085 -1.742 1.00 85.38 96 VAL A N 1
ATOM 757 C CA . VAL A 1 96 ? -9.023 -4.391 -1.122 1.00 85.38 96 VAL A CA 1
ATOM 758 C C . VAL A 1 96 ? -9.109 -4.286 0.421 1.00 85.38 96 VAL A C 1
ATOM 760 O O . VAL A 1 96 ? -9.768 -5.111 1.050 1.00 85.38 96 VAL A O 1
ATOM 763 N N . LEU A 1 97 ? -8.576 -3.228 1.049 1.00 86.00 97 LEU A N 1
ATOM 764 C CA . LEU A 1 97 ? -8.689 -2.962 2.497 1.00 86.00 97 LEU A CA 1
ATOM 765 C C . LEU A 1 97 ? -10.134 -2.715 2.953 1.00 86.00 97 LEU A C 1
ATOM 767 O O . LEU A 1 97 ? -10.493 -3.151 4.044 1.00 86.00 97 LEU A O 1
ATOM 771 N N . VAL A 1 98 ? -10.979 -2.103 2.108 1.00 83.31 98 VAL A N 1
ATOM 772 C CA . VAL A 1 98 ? -12.414 -1.862 2.400 1.00 83.31 98 VAL A CA 1
ATOM 773 C C . VAL A 1 98 ? -13.091 -3.148 2.841 1.00 83.31 98 VAL A C 1
ATOM 775 O O . VAL A 1 98 ? -13.844 -3.180 3.811 1.00 83.31 98 VAL A O 1
ATOM 778 N N . SER A 1 99 ? -12.777 -4.231 2.136 1.00 78.81 99 SER A N 1
ATOM 779 C CA . SER A 1 99 ? -13.408 -5.518 2.357 1.00 78.81 99 SER A CA 1
ATOM 780 C C . SER A 1 99 ? -13.047 -6.115 3.730 1.00 78.81 99 SER A C 1
ATOM 782 O O . SER A 1 99 ? -13.864 -6.803 4.336 1.00 78.81 99 SER A O 1
ATOM 784 N N . VAL A 1 100 ? -11.859 -5.807 4.267 1.00 81.50 100 VAL A N 1
ATOM 785 C CA . VAL A 1 100 ? -11.419 -6.241 5.610 1.00 81.50 100 VAL A CA 1
ATOM 786 C C . VAL A 1 100 ? -12.095 -5.422 6.708 1.00 81.50 100 VAL A C 1
ATOM 788 O O . VAL A 1 100 ? -12.112 -5.844 7.863 1.00 81.50 100 VAL A O 1
ATOM 791 N N . GLY A 1 101 ? -12.681 -4.272 6.367 1.00 74.94 101 GLY A N 1
ATOM 792 C CA . GLY A 1 101 ? -13.184 -3.318 7.343 1.00 74.94 101 GLY A CA 1
ATOM 793 C C . GLY A 1 101 ? -14.143 -3.911 8.362 1.00 74.94 101 GLY A C 1
ATOM 794 O O . GLY A 1 101 ? -13.987 -3.696 9.562 1.00 74.94 101 GLY A O 1
ATOM 795 N N . CYS A 1 102 ? -15.053 -4.766 7.894 1.00 70.00 102 CYS A N 1
ATOM 796 C CA . CYS A 1 102 ? -16.019 -5.460 8.741 1.00 70.00 102 CYS A CA 1
ATOM 797 C C . CYS A 1 102 ? -15.370 -6.357 9.809 1.00 70.00 102 CYS A C 1
ATOM 799 O O . CYS A 1 102 ? -15.941 -6.520 10.881 1.00 70.00 102 CYS A O 1
ATOM 801 N N . PHE A 1 103 ? -14.188 -6.923 9.540 1.00 75.38 103 PHE A N 1
ATOM 802 C CA . PHE A 1 103 ? -13.465 -7.762 10.499 1.00 75.38 103 PHE A CA 1
ATOM 803 C C . PHE A 1 103 ? -12.587 -6.938 11.440 1.00 75.38 103 PHE A C 1
ATOM 805 O O . PHE A 1 103 ? -12.456 -7.290 12.606 1.00 75.38 103 PHE A O 1
ATOM 812 N N . VAL A 1 104 ? -11.984 -5.843 10.962 1.00 72.31 104 VAL A N 1
ATOM 813 C CA . VAL A 1 104 ? -11.065 -5.019 11.771 1.00 72.31 104 VAL A CA 1
ATOM 814 C C . VAL A 1 104 ? -11.797 -4.320 12.924 1.00 72.31 104 VAL A C 1
ATOM 816 O O . VAL A 1 104 ? -11.243 -4.203 14.017 1.00 72.31 104 VAL A O 1
ATOM 819 N N . CYS A 1 105 ? -13.047 -3.893 12.718 1.00 69.56 105 CYS A N 1
ATOM 820 C CA . CYS A 1 105 ? -13.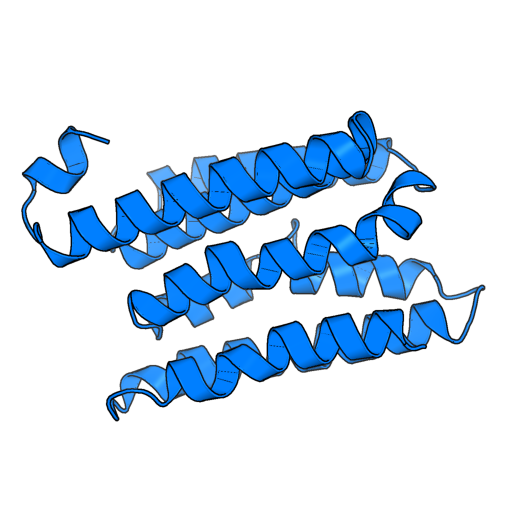822 -3.156 13.723 1.00 69.56 105 CYS A CA 1
ATOM 821 C C . CYS A 1 105 ? -14.013 -3.913 15.051 1.00 69.56 105 CYS A C 1
ATOM 823 O O . CYS A 1 105 ? -14.131 -3.273 16.092 1.00 69.56 105 CYS A O 1
ATOM 825 N N . SER A 1 106 ? -14.013 -5.251 15.053 1.00 69.56 106 SER A N 1
ATOM 826 C CA . SER A 1 106 ? -14.236 -6.049 16.269 1.00 69.56 106 SER A CA 1
ATOM 827 C C . SER A 1 106 ? -12.979 -6.300 17.114 1.00 69.56 106 SER A C 1
ATOM 829 O O . SER A 1 106 ? -13.067 -6.965 18.143 1.00 69.56 106 SER A O 1
ATOM 831 N N . PHE A 1 107 ? -11.801 -5.831 16.696 1.00 70.56 107 PHE A N 1
ATOM 832 C CA . PHE A 1 107 ? -10.543 -6.136 17.384 1.00 70.56 107 PHE A CA 1
ATOM 833 C C . PHE A 1 107 ? -10.188 -5.174 18.520 1.00 70.56 107 PHE A C 1
ATOM 835 O O . PHE A 1 107 ? -10.635 -4.028 18.581 1.00 70.56 107 PHE A O 1
ATOM 842 N N . TYR A 1 108 ? -9.288 -5.641 19.394 1.00 74.44 108 TYR A N 1
ATOM 843 C CA . TYR A 1 108 ? -8.653 -4.839 20.436 1.00 74.44 108 TYR A CA 1
ATOM 844 C C . TYR A 1 108 ? -7.860 -3.673 19.826 1.00 74.44 108 TYR A C 1
ATOM 846 O O . TYR A 1 108 ? -6.711 -3.837 19.405 1.00 74.44 108 TYR A O 1
ATOM 854 N N . GLY A 1 109 ? -8.460 -2.480 19.837 1.00 81.88 109 GLY A N 1
ATOM 855 C CA . GLY A 1 109 ? -7.875 -1.257 19.273 1.00 81.88 109 GLY A CA 1
ATOM 856 C C . GLY A 1 109 ? -6.467 -0.930 19.783 1.00 81.88 109 GLY A C 1
ATOM 857 O O . GLY A 1 109 ? -5.675 -0.349 19.049 1.00 81.88 109 GLY A O 1
ATOM 858 N N . TRP A 1 110 ? -6.106 -1.374 20.993 1.00 86.75 110 TRP A N 1
ATOM 859 C CA . TRP A 1 110 ? -4.769 -1.191 21.573 1.00 86.75 110 TRP A CA 1
ATOM 860 C C . TRP A 1 110 ? -3.640 -1.833 20.757 1.00 86.75 110 TRP A C 1
ATOM 862 O O . TRP A 1 110 ? -2.602 -1.206 20.557 1.00 86.75 110 TRP A O 1
ATOM 872 N N . ILE A 1 111 ? -3.824 -3.062 20.261 1.00 87.12 111 ILE A N 1
ATOM 873 C CA . ILE A 1 111 ? -2.786 -3.756 19.477 1.00 87.12 111 ILE A CA 1
ATOM 874 C C . ILE A 1 111 ? -2.598 -3.044 18.138 1.00 87.12 111 ILE A C 1
ATOM 876 O O . ILE A 1 111 ? -1.472 -2.772 17.725 1.00 87.12 111 ILE A O 1
ATOM 880 N N . LEU A 1 112 ? -3.709 -2.683 17.492 1.00 87.88 112 LEU A N 1
ATOM 881 C CA . LEU A 1 112 ? -3.687 -1.957 16.229 1.00 87.88 112 LEU A CA 1
ATOM 882 C C . LEU A 1 112 ? -3.007 -0.589 16.394 1.00 87.88 112 LEU A C 1
ATOM 884 O O . LEU A 1 112 ? -2.131 -0.254 15.602 1.00 87.88 112 LEU A O 1
ATOM 888 N N . MET A 1 113 ? -3.324 0.147 17.462 1.00 90.81 113 MET A N 1
ATOM 889 C CA . MET A 1 113 ? -2.663 1.404 17.837 1.00 90.81 113 MET A CA 1
ATOM 890 C C . MET A 1 113 ? -1.145 1.251 17.969 1.00 90.81 113 MET A C 1
ATOM 892 O O . MET A 1 113 ? -0.399 2.045 17.396 1.00 90.81 113 MET A O 1
ATOM 896 N N . LEU A 1 114 ? -0.676 0.218 18.675 1.00 92.12 114 LEU A N 1
ATOM 897 C CA . LEU A 1 114 ? 0.756 -0.053 18.830 1.00 92.12 114 LEU A CA 1
ATOM 898 C C . LEU A 1 114 ? 1.428 -0.361 17.487 1.00 92.12 114 LEU A C 1
ATOM 900 O O . LEU A 1 114 ? 2.475 0.210 17.184 1.00 92.12 114 LEU A O 1
ATOM 904 N N . CYS A 1 115 ? 0.829 -1.214 16.654 1.00 91.56 115 CYS A N 1
ATOM 905 C CA . CYS A 1 115 ? 1.380 -1.542 15.338 1.00 91.56 115 CYS A CA 1
ATOM 906 C C . CYS A 1 115 ? 1.423 -0.326 14.403 1.00 91.56 115 CYS A C 1
ATOM 908 O O . CYS A 1 115 ? 2.380 -0.169 13.645 1.00 91.56 115 CYS A O 1
ATOM 910 N N . VAL A 1 116 ? 0.415 0.547 14.463 1.00 92.69 116 VAL A N 1
ATOM 911 C CA . VAL A 1 116 ? 0.366 1.791 13.683 1.00 92.69 116 VAL A CA 1
ATOM 912 C C . VAL A 1 116 ? 1.434 2.763 14.165 1.00 92.69 116 VAL A C 1
ATOM 914 O O . VAL A 1 116 ? 2.192 3.274 13.346 1.00 92.69 116 VAL A O 1
ATOM 917 N N . PHE A 1 117 ? 1.554 2.969 15.477 1.00 95.06 117 PHE A N 1
ATOM 918 C CA . PHE A 1 117 ? 2.587 3.820 16.063 1.00 95.06 117 PHE A CA 1
ATOM 919 C C . PHE A 1 117 ? 3.995 3.347 15.682 1.00 95.06 117 PHE A C 1
ATOM 921 O O . PHE A 1 117 ? 4.795 4.135 15.179 1.00 95.06 117 PHE A O 1
ATOM 928 N N . LEU A 1 118 ? 4.281 2.051 15.831 1.00 95.00 118 LEU A N 1
ATOM 929 C CA . LEU A 1 118 ? 5.568 1.467 15.444 1.00 95.00 118 LEU A CA 1
ATOM 930 C C . LEU A 1 118 ? 5.806 1.531 13.931 1.00 95.00 118 LEU A C 1
ATOM 932 O O . LEU A 1 118 ? 6.922 1.815 13.505 1.00 95.00 118 LEU A O 1
ATOM 936 N N . GLY A 1 119 ? 4.775 1.319 13.110 1.00 93.81 119 GLY A N 1
ATOM 937 C CA . GLY A 1 119 ? 4.868 1.451 11.655 1.00 93.81 119 GLY A CA 1
ATOM 938 C C . GLY A 1 119 ? 5.177 2.882 11.214 1.00 93.81 119 GLY A C 1
ATOM 939 O O . GLY A 1 119 ? 6.024 3.093 10.343 1.00 93.81 119 GLY A O 1
ATOM 940 N N . LEU A 1 120 ? 4.550 3.874 11.850 1.00 94.69 120 LEU A N 1
ATOM 941 C CA . LEU A 1 120 ? 4.823 5.289 11.609 1.00 94.69 120 LEU A CA 1
ATOM 942 C C . LEU A 1 120 ? 6.232 5.670 12.054 1.00 94.69 120 LEU A C 1
ATOM 944 O O . LEU A 1 120 ? 6.964 6.250 11.257 1.00 94.69 120 LEU A O 1
ATOM 948 N N . LEU A 1 121 ? 6.647 5.278 13.261 1.00 94.75 121 LEU A N 1
ATOM 949 C CA . LEU A 1 121 ? 8.019 5.484 13.730 1.00 94.75 121 LEU A CA 1
ATOM 950 C C . LEU A 1 121 ? 9.039 4.849 12.784 1.00 94.75 121 LEU A C 1
ATOM 952 O O . LEU A 1 121 ? 10.008 5.500 12.402 1.00 94.75 121 LEU A O 1
ATOM 956 N N . PHE A 1 122 ? 8.808 3.605 12.364 1.00 93.25 122 PHE A N 1
ATOM 957 C CA . PHE A 1 122 ? 9.701 2.904 11.450 1.00 93.25 122 PHE A CA 1
ATOM 958 C C . PHE A 1 122 ? 9.798 3.616 10.099 1.00 93.25 122 PHE A C 1
ATOM 960 O O . PHE A 1 122 ? 10.906 3.869 9.631 1.00 93.25 122 PHE A O 1
ATOM 967 N N . SER A 1 123 ? 8.667 3.973 9.481 1.00 92.44 123 SER A N 1
ATOM 968 C CA . SER A 1 123 ? 8.660 4.699 8.202 1.00 92.44 123 SER A CA 1
ATOM 969 C C . SER A 1 123 ? 9.283 6.096 8.318 1.00 92.44 123 SER A C 1
ATOM 971 O O . SER A 1 123 ? 10.030 6.503 7.435 1.00 92.44 123 SER A O 1
ATOM 973 N N . GLY A 1 124 ? 9.062 6.796 9.435 1.00 92.44 124 GLY A N 1
ATOM 974 C CA . GLY A 1 124 ? 9.643 8.109 9.706 1.00 92.44 124 GLY A CA 1
ATOM 975 C C . GLY A 1 124 ? 11.158 8.056 9.891 1.00 92.44 124 GLY A C 1
ATOM 976 O O . GLY A 1 124 ? 11.878 8.817 9.256 1.00 92.44 124 GLY A O 1
ATOM 977 N N . LEU A 1 125 ? 11.672 7.126 10.700 1.00 92.31 125 LEU A N 1
ATOM 978 C CA . LEU A 1 125 ? 13.118 6.933 10.868 1.00 92.31 125 LEU A CA 1
ATOM 979 C C . LEU A 1 125 ? 13.774 6.456 9.568 1.00 92.31 125 LEU A C 1
ATOM 981 O O . LEU A 1 125 ? 14.832 6.953 9.179 1.00 92.31 125 LEU A O 1
ATOM 985 N N . SER A 1 126 ? 13.128 5.525 8.864 1.00 88.94 126 SER A N 1
ATOM 986 C CA . SER A 1 126 ? 13.653 4.980 7.611 1.00 88.94 126 SER A CA 1
ATOM 987 C C . SER A 1 126 ? 13.672 6.015 6.487 1.00 88.94 126 SER A C 1
ATOM 989 O O . SER A 1 126 ? 14.541 5.935 5.622 1.00 88.94 126 SER A O 1
ATOM 991 N N . PHE A 1 127 ? 12.780 7.009 6.509 1.00 88.81 127 PHE A N 1
ATOM 992 C CA . PHE A 1 127 ? 12.817 8.136 5.578 1.00 88.81 127 PHE A CA 1
ATOM 993 C C . PHE A 1 127 ? 14.120 8.942 5.700 1.00 88.81 127 PHE A C 1
ATOM 995 O O . PHE A 1 127 ? 14.722 9.290 4.685 1.00 88.81 127 PHE A O 1
ATOM 1002 N N . TRP A 1 128 ? 14.604 9.185 6.921 1.00 86.50 128 TRP A N 1
ATOM 1003 C CA . TRP A 1 128 ? 15.853 9.924 7.146 1.00 86.50 128 TRP A CA 1
ATOM 1004 C C . TRP A 1 128 ? 17.103 9.104 6.828 1.00 86.50 128 TRP A C 1
ATOM 1006 O O . TRP A 1 128 ? 18.076 9.643 6.310 1.00 86.50 128 TRP A O 1
ATOM 1016 N N . VAL A 1 129 ? 17.086 7.803 7.125 1.00 88.69 129 VAL A N 1
ATOM 1017 C CA . VAL A 1 129 ? 18.266 6.937 6.961 1.00 88.69 129 VAL A CA 1
ATOM 1018 C C . VAL A 1 129 ? 18.386 6.378 5.538 1.00 88.69 129 VAL A C 1
ATOM 1020 O O . VAL A 1 129 ? 19.493 6.197 5.038 1.00 88.69 129 VAL A O 1
ATOM 1023 N N . ASN A 1 130 ? 17.264 6.086 4.874 1.00 82.12 130 ASN A N 1
ATOM 1024 C CA . ASN A 1 130 ? 17.223 5.322 3.627 1.00 82.12 130 ASN A CA 1
ATOM 1025 C C . ASN A 1 130 ? 16.272 5.951 2.593 1.00 82.12 130 ASN A C 1
ATOM 1027 O O . ASN A 1 130 ? 15.233 5.385 2.253 1.00 82.12 130 ASN A O 1
ATOM 1031 N N . SER A 1 131 ? 16.626 7.129 2.078 1.00 81.62 131 SER A N 1
ATOM 1032 C CA . SER A 1 131 ? 15.882 7.861 1.034 1.00 81.62 131 SER A CA 1
ATOM 1033 C C . SER A 1 131 ? 16.713 8.096 -0.236 1.00 81.62 131 SER A C 1
ATOM 1035 O O . SER A 1 131 ? 16.570 9.100 -0.923 1.00 81.62 131 SER A O 1
ATOM 1037 N N . SER A 1 132 ? 17.577 7.138 -0.592 1.00 79.44 132 SER A N 1
ATOM 1038 C CA . SER A 1 132 ? 18.497 7.263 -1.738 1.00 79.44 132 SER A CA 1
ATOM 1039 C C . SER A 1 132 ? 17.816 7.229 -3.112 1.00 79.44 132 SER A C 1
ATOM 1041 O O . SER A 1 132 ? 18.299 7.842 -4.062 1.00 79.44 132 SER A O 1
ATOM 1043 N N . LYS A 1 133 ? 16.701 6.500 -3.240 1.00 82.00 133 LYS A N 1
ATOM 1044 C CA . LYS A 1 133 ? 15.924 6.369 -4.481 1.00 82.00 133 LYS A CA 1
ATOM 1045 C C . LYS A 1 133 ? 14.482 6.789 -4.246 1.00 82.00 133 LYS A C 1
ATOM 1047 O O . LYS A 1 133 ? 13.887 6.439 -3.228 1.00 82.00 133 LYS A O 1
ATOM 1052 N N . TRP A 1 134 ? 13.881 7.421 -5.251 1.00 78.44 134 TRP A N 1
ATOM 1053 C CA . TRP A 1 134 ? 12.481 7.845 -5.207 1.00 78.44 134 TRP A CA 1
ATOM 1054 C C . TRP A 1 134 ? 11.498 6.698 -4.925 1.00 78.44 134 TRP A C 1
ATOM 1056 O O . TRP A 1 134 ? 10.564 6.860 -4.147 1.00 78.44 134 TRP A O 1
ATOM 1066 N N . PHE A 1 135 ? 11.749 5.504 -5.471 1.00 86.62 135 PHE A N 1
ATOM 1067 C CA . PHE A 1 135 ? 10.936 4.318 -5.183 1.00 86.62 135 PHE A CA 1
ATOM 1068 C C . PHE A 1 135 ? 10.918 3.951 -3.694 1.00 86.62 135 PHE A C 1
ATOM 1070 O O . PHE A 1 135 ? 9.899 3.491 -3.186 1.00 86.62 135 PHE A O 1
ATOM 1077 N N . ILE A 1 136 ? 12.014 4.198 -2.973 1.00 89.12 136 ILE A N 1
ATOM 1078 C CA . ILE A 1 136 ? 12.087 3.949 -1.530 1.00 89.12 136 ILE A CA 1
ATOM 1079 C C . ILE A 1 136 ? 11.283 5.013 -0.774 1.00 89.12 136 ILE A C 1
ATOM 1081 O O . ILE A 1 136 ? 10.530 4.675 0.134 1.00 89.12 136 ILE A O 1
ATOM 1085 N N . VAL A 1 137 ? 11.371 6.281 -1.189 1.00 88.31 137 VAL A N 1
ATOM 1086 C CA . VAL A 1 137 ? 10.550 7.368 -0.628 1.00 88.31 137 VAL A CA 1
ATOM 1087 C C . VAL A 1 137 ? 9.063 7.083 -0.818 1.00 88.31 137 VAL A C 1
ATOM 1089 O O . VAL A 1 137 ? 8.282 7.188 0.129 1.00 88.31 137 VAL A O 1
ATOM 1092 N N . TRP A 1 138 ? 8.666 6.637 -2.010 1.00 88.38 138 TRP A N 1
ATOM 1093 C CA . TRP A 1 138 ? 7.296 6.202 -2.245 1.00 88.38 138 TRP A CA 1
ATOM 1094 C C . TRP A 1 138 ? 6.925 5.017 -1.355 1.00 88.38 138 TRP A C 1
ATOM 1096 O O . TRP A 1 138 ? 5.864 5.041 -0.737 1.00 88.38 138 TRP A O 1
ATOM 1106 N N . CYS A 1 139 ? 7.811 4.033 -1.195 1.00 91.50 139 CYS A N 1
ATOM 1107 C CA . CYS A 1 139 ? 7.588 2.920 -0.278 1.00 91.50 139 CYS A CA 1
ATOM 1108 C C . CYS A 1 139 ? 7.291 3.413 1.151 1.00 91.50 139 CYS A C 1
ATOM 1110 O O . CYS A 1 139 ? 6.257 3.033 1.704 1.00 91.50 139 CYS A O 1
ATOM 1112 N N . HIS A 1 140 ? 8.093 4.332 1.707 1.00 91.88 140 HIS A N 1
ATOM 1113 C CA . HIS A 1 140 ? 7.849 4.937 3.031 1.00 91.88 140 HIS A CA 1
ATOM 1114 C C . HIS A 1 140 ? 6.439 5.526 3.140 1.00 91.88 140 HIS A C 1
ATOM 1116 O O . HIS A 1 140 ? 5.716 5.236 4.093 1.00 91.88 140 HIS A O 1
ATOM 1122 N N . MET A 1 141 ? 6.014 6.285 2.125 1.00 90.12 141 MET A N 1
ATOM 1123 C CA . MET A 1 141 ? 4.673 6.877 2.061 1.00 90.12 141 MET A CA 1
ATOM 1124 C C . MET A 1 141 ? 3.566 5.826 1.922 1.00 90.12 141 MET A C 1
ATOM 1126 O O . MET A 1 141 ? 2.483 5.961 2.496 1.00 90.12 141 MET A O 1
ATOM 1130 N N . THR A 1 142 ? 3.797 4.757 1.158 1.00 92.00 142 THR A N 1
ATOM 1131 C CA . THR A 1 142 ? 2.809 3.678 1.024 1.00 92.00 142 THR A CA 1
ATOM 1132 C C . THR A 1 142 ? 2.621 2.913 2.324 1.00 92.00 142 THR A C 1
ATOM 1134 O O . THR A 1 142 ? 1.486 2.573 2.653 1.00 92.00 142 THR A O 1
ATOM 1137 N N . VAL A 1 143 ? 3.694 2.696 3.083 1.00 92.88 143 VAL A N 1
ATOM 1138 C CA . VAL A 1 143 ? 3.657 2.020 4.382 1.00 92.88 143 VAL A CA 1
ATOM 1139 C C . VAL A 1 143 ? 2.943 2.896 5.407 1.00 92.88 143 VAL A C 1
ATOM 1141 O O . VAL A 1 143 ? 1.978 2.447 6.022 1.00 92.88 143 VAL A O 1
ATOM 1144 N N . SER A 1 144 ? 3.338 4.166 5.539 1.00 93.50 144 SER A N 1
ATOM 1145 C CA . SER A 1 144 ? 2.716 5.090 6.495 1.00 93.50 144 SER A CA 1
ATOM 1146 C C . SER A 1 144 ? 1.226 5.302 6.208 1.00 93.50 144 SER A C 1
ATOM 1148 O O . SER A 1 144 ? 0.404 5.212 7.120 1.00 93.50 144 SER A O 1
ATOM 1150 N N . SER A 1 145 ? 0.851 5.486 4.936 1.00 92.56 145 SER A N 1
ATOM 1151 C CA . SER A 1 145 ? -0.559 5.604 4.540 1.00 92.56 145 SER A CA 1
ATOM 1152 C C . SER A 1 145 ? -1.356 4.327 4.795 1.00 92.56 145 SER A C 1
ATOM 1154 O O . SER A 1 145 ? -2.512 4.423 5.189 1.00 92.56 145 SER A O 1
ATOM 1156 N N . SER A 1 146 ? -0.771 3.138 4.619 1.00 92.12 146 SER A N 1
ATOM 1157 C CA . SER A 1 146 ? -1.466 1.872 4.903 1.00 92.12 146 SER A CA 1
ATOM 1158 C C . SER A 1 146 ? -1.717 1.696 6.403 1.00 92.12 146 SER A C 1
ATOM 1160 O O . SER A 1 146 ? -2.836 1.368 6.792 1.00 92.12 146 SER A O 1
ATOM 1162 N N . CYS A 1 147 ? -0.735 2.017 7.253 1.00 91.75 147 CYS A N 1
ATOM 1163 C CA . CYS A 1 147 ? -0.908 2.036 8.709 1.00 91.75 147 CYS A CA 1
ATOM 1164 C C . CYS A 1 147 ? -2.014 3.013 9.141 1.00 91.75 147 CYS A C 1
ATOM 1166 O O . CYS A 1 147 ? -2.911 2.640 9.896 1.00 91.75 147 CYS A O 1
ATOM 1168 N N . LEU A 1 148 ? -1.992 4.250 8.633 1.00 91.81 148 LEU A N 1
ATOM 1169 C CA . LEU A 1 148 ? -3.012 5.250 8.962 1.00 91.81 148 LEU A CA 1
ATOM 1170 C C . LEU A 1 148 ? -4.400 4.838 8.477 1.00 91.81 148 LEU A C 1
ATOM 1172 O O . LEU A 1 148 ? -5.369 4.990 9.210 1.00 91.81 148 LEU A O 1
ATOM 1176 N N . LEU A 1 149 ? -4.515 4.289 7.270 1.00 90.94 149 LEU A N 1
ATOM 1177 C CA . LEU A 1 149 ? -5.802 3.866 6.723 1.00 90.94 149 LEU A CA 1
ATOM 1178 C C . LEU A 1 149 ? -6.403 2.687 7.489 1.00 90.94 149 LEU A C 1
ATOM 1180 O O . LEU A 1 149 ? -7.610 2.684 7.705 1.00 90.94 149 LEU A O 1
ATOM 1184 N N . MET A 1 150 ? -5.584 1.749 7.973 1.00 88.62 150 MET A N 1
ATOM 1185 C CA . MET A 1 150 ? -6.048 0.696 8.886 1.00 88.62 150 MET A CA 1
ATOM 1186 C C . MET A 1 150 ? -6.608 1.278 10.190 1.00 88.62 150 MET A C 1
ATOM 1188 O O . MET A 1 150 ? -7.652 0.834 10.665 1.00 88.62 150 MET A O 1
ATOM 1192 N N . TYR A 1 151 ? -5.952 2.297 10.751 1.00 89.44 151 TYR A N 1
ATOM 1193 C CA . TYR A 1 151 ? -6.436 2.977 11.954 1.00 89.44 151 TYR A CA 1
ATOM 1194 C C . TYR A 1 151 ? -7.725 3.768 11.712 1.00 89.44 151 TYR A C 1
ATOM 1196 O O . TYR A 1 151 ? -8.671 3.678 12.492 1.00 89.44 151 TYR A O 1
ATOM 1204 N N . MET A 1 152 ? -7.796 4.502 10.601 1.00 89.44 152 MET A N 1
ATOM 1205 C CA . MET A 1 152 ? -8.981 5.274 10.227 1.00 89.44 152 MET A CA 1
ATOM 1206 C C . MET A 1 152 ? -10.184 4.379 9.950 1.00 89.44 152 MET A C 1
ATOM 1208 O O . MET A 1 152 ? -11.299 4.720 10.340 1.00 89.44 152 MET A O 1
ATOM 1212 N N . LEU A 1 153 ? -9.960 3.226 9.320 1.00 88.56 153 LEU A N 1
ATOM 1213 C CA . LEU A 1 153 ? -11.003 2.238 9.101 1.00 88.56 153 LEU A CA 1
ATOM 1214 C C . LEU A 1 153 ? -11.577 1.718 10.430 1.00 88.56 153 LEU A C 1
ATOM 1216 O O . LEU A 1 153 ? -12.787 1.533 10.538 1.00 88.56 153 LEU A O 1
ATOM 1220 N N . TRP A 1 154 ? -10.731 1.530 11.449 1.00 86.69 154 TRP A N 1
ATOM 1221 C CA . TRP A 1 154 ? -11.182 1.128 12.783 1.00 86.69 154 TRP A CA 1
ATOM 1222 C C . TRP A 1 154 ? -11.992 2.231 13.486 1.00 86.69 154 TRP A C 1
ATOM 1224 O O . TRP A 1 154 ? -13.006 1.929 14.108 1.00 86.69 154 TRP A O 1
ATOM 1234 N N . LEU A 1 155 ? -11.583 3.500 13.362 1.00 87.38 155 LEU A N 1
ATOM 1235 C CA . LEU A 1 155 ? -12.222 4.628 14.053 1.00 87.38 155 LEU A CA 1
ATOM 1236 C C . LEU A 1 155 ? -13.550 5.092 13.443 1.00 87.38 155 LEU A C 1
ATOM 1238 O O . LEU A 1 155 ? -14.492 5.374 14.179 1.00 87.38 155 LEU A O 1
ATOM 1242 N N . VAL A 1 156 ? -13.601 5.270 12.120 1.00 88.25 156 VAL A N 1
ATOM 1243 C CA . VAL A 1 156 ? -14.707 5.990 11.454 1.00 88.25 156 VAL A CA 1
ATOM 1244 C C . VAL A 1 156 ? -15.712 5.031 10.805 1.00 88.25 156 VAL A C 1
ATOM 1246 O O . VAL A 1 156 ? -16.836 5.421 10.497 1.00 88.25 156 VAL A O 1
ATOM 1249 N N . GLY A 1 157 ? -15.334 3.765 10.617 1.00 82.25 157 GLY A N 1
ATOM 1250 C CA . GLY A 1 157 ? -16.138 2.779 9.903 1.00 82.25 157 GLY A CA 1
ATOM 1251 C C . GLY A 1 157 ? -16.005 2.874 8.379 1.00 82.25 157 GLY A C 1
ATOM 1252 O O . GLY A 1 157 ? -15.247 3.678 7.832 1.00 82.25 157 GLY A O 1
ATOM 1253 N N . VAL A 1 158 ? -16.736 2.002 7.679 1.00 86.31 158 VAL A N 1
ATOM 1254 C CA . VAL A 1 158 ? -16.537 1.731 6.244 1.00 86.31 158 VAL A CA 1
ATOM 1255 C C . VAL A 1 158 ? -16.981 2.896 5.347 1.00 86.31 158 VAL A C 1
ATOM 1257 O O . VAL A 1 158 ? -16.291 3.207 4.378 1.00 86.31 158 VAL A O 1
ATOM 1260 N N . ASP A 1 159 ? -18.080 3.580 5.673 1.00 86.62 159 ASP A N 1
ATOM 1261 C CA . ASP A 1 159 ? -18.675 4.596 4.789 1.00 86.62 159 ASP A CA 1
ATOM 1262 C C . ASP A 1 159 ? -17.750 5.802 4.576 1.00 86.62 159 ASP A C 1
ATOM 1264 O O . ASP A 1 159 ? -17.412 6.166 3.446 1.00 86.62 159 ASP A O 1
ATOM 1268 N N . ALA A 1 160 ? -17.271 6.397 5.670 1.00 87.50 160 ALA A N 1
ATOM 1269 C CA . ALA A 1 160 ? -16.332 7.513 5.608 1.00 87.50 160 ALA A CA 1
ATOM 1270 C C . ALA A 1 160 ? -14.958 7.077 5.076 1.00 87.50 160 ALA A C 1
ATOM 1272 O O . ALA A 1 160 ? -14.291 7.839 4.372 1.00 87.50 160 ALA A O 1
ATOM 1273 N N . PHE A 1 161 ? -14.544 5.840 5.366 1.00 89.00 161 PHE A N 1
ATOM 1274 C CA . PHE A 1 161 ? -13.308 5.273 4.839 1.00 89.00 161 PHE A CA 1
ATOM 1275 C C . PHE A 1 161 ? -13.311 5.207 3.303 1.00 89.00 161 PHE A C 1
ATOM 1277 O O . PHE A 1 161 ? -12.316 5.571 2.673 1.00 89.00 161 PHE A O 1
ATOM 1284 N N . CYS A 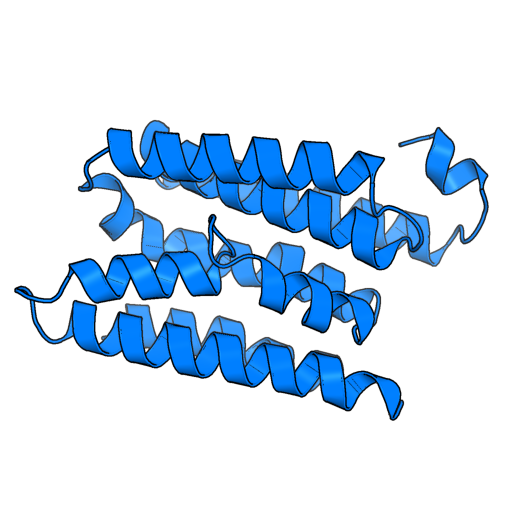1 162 ? -14.435 4.833 2.686 1.00 89.81 162 CYS A N 1
ATOM 1285 C CA . CYS A 1 162 ? -14.583 4.826 1.230 1.00 89.81 162 CYS A CA 1
ATOM 1286 C C . CYS A 1 162 ? -14.361 6.217 0.612 1.00 89.81 162 CYS A C 1
ATOM 1288 O O . CYS A 1 162 ? -13.660 6.330 -0.394 1.00 89.81 162 CYS A O 1
ATOM 1290 N N . LEU A 1 163 ? -14.883 7.286 1.226 1.00 91.38 163 LEU A N 1
ATOM 1291 C CA . LEU A 1 163 ? -14.656 8.660 0.753 1.00 91.38 163 LEU A CA 1
ATOM 1292 C C . LEU A 1 163 ? -13.176 9.056 0.830 1.00 91.38 163 LEU A C 1
ATOM 1294 O O . LEU A 1 163 ? -12.632 9.629 -0.118 1.00 91.38 163 LEU A O 1
ATOM 1298 N N . ILE A 1 164 ? -12.506 8.701 1.930 1.00 91.94 164 ILE A N 1
ATOM 1299 C CA . ILE A 1 164 ? -11.069 8.945 2.109 1.00 91.94 164 ILE A CA 1
ATOM 1300 C C . ILE A 1 164 ? -10.262 8.188 1.048 1.00 91.94 164 ILE A C 1
ATOM 1302 O O . ILE A 1 164 ? -9.324 8.749 0.483 1.00 91.94 164 ILE A O 1
ATOM 1306 N N . LEU A 1 165 ? -10.633 6.945 0.725 1.00 90.06 165 LEU A N 1
ATOM 1307 C CA . LEU A 1 165 ? -9.967 6.173 -0.323 1.00 90.06 165 LEU A CA 1
ATOM 1308 C C . LEU A 1 165 ? -10.134 6.777 -1.717 1.00 90.06 165 LEU A C 1
ATOM 1310 O O . LEU A 1 165 ? -9.171 6.778 -2.483 1.00 90.06 165 LEU A O 1
ATOM 1314 N N . VAL A 1 166 ? -11.311 7.310 -2.055 1.00 91.50 166 VAL A N 1
ATOM 1315 C CA . VAL A 1 166 ? -11.520 7.995 -3.342 1.00 91.50 166 VAL A CA 1
ATOM 1316 C C . VAL A 1 166 ? -10.593 9.205 -3.440 1.00 91.50 166 VAL A C 1
ATOM 1318 O O . VAL A 1 166 ? -9.849 9.329 -4.415 1.00 91.50 166 VAL A O 1
ATOM 1321 N N . TYR A 1 167 ? -10.551 10.043 -2.404 1.00 91.88 167 TYR A N 1
ATOM 1322 C CA . TYR A 1 167 ? -9.643 11.190 -2.353 1.00 91.88 167 TYR A CA 1
ATOM 1323 C C . TYR A 1 167 ? -8.170 10.770 -2.436 1.00 91.88 167 TYR A C 1
ATOM 1325 O O . TYR A 1 167 ? -7.398 11.334 -3.213 1.00 91.88 167 TYR A O 1
ATOM 1333 N N . TYR A 1 168 ? -7.788 9.733 -1.691 1.00 91.31 168 TYR A N 1
ATOM 1334 C CA . TYR A 1 168 ? -6.444 9.165 -1.727 1.00 91.31 168 TYR A CA 1
ATOM 1335 C C . TYR A 1 168 ? -6.072 8.671 -3.130 1.00 91.31 168 TYR A C 1
ATOM 1337 O O . TYR A 1 168 ? -4.972 8.944 -3.607 1.00 91.31 168 TYR A O 1
ATOM 1345 N N . SER A 1 169 ? -6.986 7.976 -3.816 1.00 90.00 169 SER A N 1
ATOM 1346 C CA . SER A 1 169 ? -6.756 7.470 -5.172 1.00 90.00 169 SER A CA 1
ATOM 1347 C C . SER A 1 169 ? -6.535 8.608 -6.169 1.00 90.00 169 SER A C 1
ATOM 1349 O O . SER A 1 169 ? -5.589 8.552 -6.956 1.00 90.00 169 SER A O 1
ATOM 1351 N N . PHE A 1 170 ? -7.325 9.682 -6.069 1.00 91.69 170 PHE A N 1
ATOM 1352 C CA . PHE A 1 170 ? -7.170 10.874 -6.895 1.00 91.69 170 PHE A CA 1
ATOM 1353 C C . PHE A 1 170 ? -5.799 11.523 -6.675 1.00 91.69 170 PHE A C 1
ATOM 1355 O O . PHE A 1 170 ? -5.056 11.752 -7.632 1.00 91.69 170 PHE A O 1
ATOM 1362 N N . TRP A 1 171 ? -5.392 11.718 -5.420 1.00 89.06 171 TRP A N 1
ATOM 1363 C CA . TRP A 1 171 ? -4.069 12.261 -5.108 1.00 89.06 171 TRP A CA 1
ATOM 1364 C C . TRP A 1 171 ? -2.929 11.380 -5.611 1.00 89.06 171 TRP A C 1
ATOM 1366 O O . TRP A 1 171 ? -2.022 11.878 -6.276 1.00 89.06 171 TRP A O 1
ATOM 1376 N N . ALA A 1 172 ? -2.993 10.068 -5.381 1.00 87.75 172 ALA A N 1
ATOM 1377 C CA . ALA A 1 172 ? -1.981 9.132 -5.864 1.00 87.75 172 ALA A CA 1
ATOM 1378 C C . ALA A 1 172 ? -1.870 9.128 -7.402 1.00 87.75 172 ALA A C 1
ATOM 1380 O O . ALA A 1 172 ? -0.771 8.994 -7.941 1.00 87.75 172 ALA A O 1
ATOM 1381 N N . THR A 1 173 ? -2.979 9.311 -8.131 1.00 86.69 173 THR A N 1
ATOM 1382 C CA . THR A 1 173 ? -2.931 9.491 -9.594 1.00 86.69 173 THR A CA 1
ATOM 1383 C C . THR A 1 173 ? -2.298 10.819 -10.006 1.00 86.69 173 THR A C 1
ATOM 1385 O O . THR A 1 173 ? -1.486 10.838 -10.930 1.00 86.69 173 THR A O 1
ATOM 1388 N N . GLY A 1 174 ? -2.597 11.917 -9.303 1.00 86.69 174 GLY A N 1
ATOM 1389 C CA . GLY A 1 174 ? -1.977 13.222 -9.554 1.00 86.69 174 GLY A CA 1
ATOM 1390 C C . GLY A 1 174 ? -0.456 13.174 -9.399 1.00 86.69 174 GLY A C 1
ATOM 1391 O O . GLY A 1 174 ? 0.270 13.686 -10.250 1.00 86.69 174 GLY A O 1
ATOM 1392 N N . VAL A 1 175 ? 0.022 12.462 -8.376 1.00 79.94 175 VAL A N 1
ATOM 1393 C CA . VAL A 1 175 ? 1.446 12.176 -8.136 1.00 79.94 175 VAL A CA 1
ATOM 1394 C C . VAL A 1 175 ? 2.079 11.464 -9.316 1.00 79.94 175 VAL A C 1
ATOM 1396 O O . VAL A 1 175 ? 3.086 11.923 -9.851 1.00 79.94 175 VAL A O 1
ATOM 1399 N N . LEU A 1 176 ? 1.474 10.358 -9.749 1.00 81.00 176 LEU A N 1
ATOM 1400 C CA . LEU A 1 176 ? 1.952 9.606 -10.902 1.00 81.00 176 LEU A CA 1
ATOM 1401 C C . LEU A 1 176 ? 2.096 10.487 -12.143 1.00 81.00 176 LEU A C 1
ATOM 1403 O O . LEU A 1 176 ? 3.126 10.444 -12.813 1.00 81.00 176 LEU A O 1
ATOM 1407 N N . VAL A 1 177 ? 1.064 11.274 -12.457 1.00 80.06 177 VAL A N 1
ATOM 1408 C CA . VAL A 1 177 ? 1.053 12.143 -13.639 1.00 80.06 177 VAL A CA 1
ATOM 1409 C C . VAL A 1 177 ? 2.136 13.208 -13.523 1.00 80.06 177 VAL A C 1
ATOM 1411 O O . VAL A 1 177 ? 2.856 13.451 -14.493 1.00 80.06 177 VAL A O 1
ATOM 1414 N N . TYR A 1 178 ? 2.296 13.809 -12.347 1.00 76.94 178 TYR A N 1
ATOM 1415 C CA . TYR A 1 178 ? 3.322 14.815 -12.103 1.00 76.94 178 TYR A CA 1
ATOM 1416 C C . TYR A 1 178 ? 4.734 14.248 -12.303 1.00 76.94 178 TYR A C 1
ATOM 1418 O O . TYR A 1 178 ? 5.496 14.778 -13.114 1.00 76.94 178 TYR A O 1
ATOM 1426 N N . PHE A 1 179 ? 5.049 13.111 -11.677 1.00 72.56 179 PHE A N 1
ATOM 1427 C CA . PHE A 1 179 ? 6.360 12.468 -11.815 1.00 72.56 179 PHE A CA 1
ATOM 1428 C C . PHE A 1 179 ? 6.599 11.879 -13.209 1.00 72.56 179 PHE A C 1
ATOM 1430 O O . PHE A 1 179 ? 7.732 11.877 -13.680 1.00 72.56 179 PHE A O 1
ATOM 1437 N N . SER A 1 180 ? 5.554 11.438 -13.916 1.00 69.62 180 SER A N 1
ATOM 1438 C CA . SER A 1 180 ? 5.694 10.989 -15.309 1.00 69.62 180 SER A CA 1
ATOM 1439 C C . SER A 1 180 ? 6.131 12.114 -16.253 1.00 69.62 180 SER A C 1
ATOM 1441 O O . SER A 1 180 ? 6.772 11.847 -17.267 1.00 69.62 180 SER A O 1
ATOM 1443 N N . LYS A 1 181 ? 5.801 13.369 -15.917 1.00 64.88 181 LYS A N 1
ATOM 1444 C CA . LYS A 1 181 ? 6.119 14.561 -16.714 1.00 64.88 181 LYS A CA 1
ATOM 1445 C C . LYS A 1 181 ? 7.400 15.263 -16.261 1.00 64.88 181 LYS A C 1
ATOM 1447 O O . LYS A 1 181 ? 8.065 15.878 -17.089 1.00 64.88 181 LYS A O 1
ATOM 1452 N N . SER A 1 182 ? 7.743 15.192 -14.974 1.00 56.09 182 SER A N 1
ATOM 1453 C CA . SER A 1 182 ? 8.863 15.919 -14.369 1.00 56.09 182 SER A CA 1
ATOM 1454 C C . SER A 1 182 ? 9.805 14.966 -13.628 1.00 56.09 182 SER A C 1
ATOM 1456 O O . SER A 1 182 ? 9.639 14.695 -12.445 1.00 56.09 182 SER A O 1
ATOM 1458 N N . PHE A 1 183 ? 10.849 14.487 -14.307 1.00 54.81 183 PHE A N 1
ATOM 1459 C CA . PHE A 1 183 ? 11.971 13.777 -13.669 1.00 54.81 183 PHE A CA 1
ATOM 1460 C C . PHE A 1 183 ? 13.033 14.746 -13.102 1.00 54.81 183 PHE A C 1
ATOM 1462 O O . PHE A 1 183 ? 14.220 14.429 -13.079 1.00 54.81 183 PHE A O 1
ATOM 1469 N N . CYS A 1 184 ? 12.645 15.956 -12.683 1.00 49.19 184 CYS A N 1
ATOM 1470 C CA . CYS A 1 184 ? 13.588 16.988 -12.239 1.00 49.19 184 CYS A CA 1
ATOM 1471 C C . CYS A 1 184 ? 13.583 17.169 -10.711 1.00 49.19 184 CYS A C 1
ATOM 1473 O O . CYS A 1 184 ? 12.558 16.972 -10.064 1.00 49.19 184 CYS A O 1
ATOM 1475 N N . MET A 1 185 ? 14.711 17.618 -10.143 1.00 50.81 185 MET A N 1
ATOM 1476 C CA . MET A 1 185 ? 14.890 17.989 -8.722 1.00 50.81 185 MET A CA 1
ATOM 1477 C C . MET A 1 185 ? 13.761 18.878 -8.172 1.00 50.81 185 MET A C 1
ATOM 1479 O O . MET A 1 185 ? 13.376 18.748 -7.016 1.00 50.81 185 MET A O 1
ATOM 1483 N N . PHE A 1 186 ? 13.167 19.738 -9.005 1.00 46.22 186 PHE A N 1
ATOM 1484 C CA . PHE A 1 186 ? 12.039 20.594 -8.617 1.00 46.22 186 PHE A CA 1
ATOM 1485 C C . PHE A 1 186 ? 10.787 19.798 -8.206 1.00 46.22 186 PHE A C 1
ATOM 1487 O O . PHE A 1 186 ? 10.010 20.235 -7.361 1.00 46.22 186 PHE A O 1
ATOM 1494 N N . SER A 1 187 ? 10.636 18.583 -8.740 1.00 51.47 187 SER A N 1
ATOM 1495 C CA . SER A 1 187 ? 9.596 17.636 -8.345 1.00 51.47 187 SER A CA 1
ATOM 1496 C C . SER A 1 187 ? 9.746 17.141 -6.903 1.00 51.47 187 SER A C 1
ATOM 1498 O O . SER A 1 187 ? 8.758 16.697 -6.332 1.00 51.47 187 SER A O 1
ATOM 1500 N N . TYR A 1 188 ? 10.951 17.221 -6.323 1.00 49.75 188 TYR A N 1
ATOM 1501 C CA . TYR A 1 188 ? 11.200 16.878 -4.920 1.00 49.75 188 TYR A CA 1
ATOM 1502 C C . TYR A 1 188 ? 10.900 18.038 -3.961 1.00 49.75 188 TYR A C 1
ATOM 1504 O O . TYR A 1 188 ? 10.587 17.771 -2.812 1.00 49.75 188 TYR A O 1
ATOM 1512 N N . MET A 1 189 ? 11.017 19.302 -4.399 1.00 46.50 189 MET A N 1
ATOM 1513 C CA . MET A 1 189 ? 10.846 20.474 -3.518 1.00 46.50 189 MET A CA 1
ATOM 1514 C C . MET A 1 189 ? 9.408 20.997 -3.435 1.00 46.50 189 MET A C 1
ATOM 1516 O O . MET A 1 189 ? 9.048 21.622 -2.446 1.00 46.50 189 MET A O 1
ATOM 1520 N N . LEU A 1 190 ? 8.595 20.789 -4.475 1.00 47.47 190 LEU A N 1
ATOM 1521 C CA . LEU A 1 190 ? 7.186 21.213 -4.495 1.00 47.47 190 LEU A CA 1
ATOM 1522 C C . LEU A 1 190 ? 6.251 20.275 -3.708 1.00 47.47 190 LEU A C 1
ATOM 1524 O O . LEU A 1 190 ? 5.037 20.478 -3.744 1.00 47.47 190 LEU A O 1
ATOM 1528 N N . TRP A 1 191 ? 6.801 19.243 -3.064 1.00 49.28 191 TRP A N 1
ATOM 1529 C CA . TRP A 1 191 ? 6.068 18.153 -2.426 1.00 49.28 191 TRP A CA 1
ATOM 1530 C C . TRP A 1 191 ? 6.339 18.079 -0.927 1.00 49.28 191 TRP A C 1
ATOM 1532 O O . TRP A 1 191 ? 7.530 18.015 -0.554 1.00 49.28 191 TRP A O 1
#

Sequence (191 aa):
MMFWLFFELGSLSLIPCFMYGGSVSVFDGLLSYIYAISMSSSLMLVGVLYSDFFFFFLVGVGVKFCMFPFIGWMYSTFLGAKSMVCWCMSVLMKVVLVSVGCFVCSFYGWILMLCVFLGLLFSGLSFWVNSSKWFIVWCHMTVSSSCLLMYMLWLVGVDAFCLILVYYSFWATGVLVYFSKSFCMFSYMLW

Foldseek 3Di:
DVLLVVLLCLLVVLLVVLPPPPDPLSVQLSVLSVVLSVQLSVLLVVLVVDVVSVVSNVVSVCSLLCFPPNLVSLQSNLSSGDLSSLLSSLQSNVVSVLSCLVVLQPDDLVVLVVRLVVQLVVLVVCCVVPVPDPSSVSSSVSSNVSSVLSNCSNVPNNPVSVVVSVVVSVVSVVLSVLCVVDVDPVNVVVD

Organism: Schistosoma mansoni (NCBI:txid6183)